Protein AF-A0A0M3DM71-F1 (afdb_monomer)

Solvent-accessible surface area (backbone atoms only — not comparable to full-atom values): 11564 Å² total; per-residue (Å²): 120,66,68,64,53,50,53,50,52,54,50,42,52,51,50,53,52,51,48,51,52,49,57,52,48,56,53,47,58,53,48,57,56,74,69,44,91,49,68,64,61,60,52,63,69,65,43,98,61,66,74,61,55,60,54,52,52,52,50,52,52,51,50,53,52,49,52,47,54,53,52,51,51,56,52,50,54,54,50,54,52,52,53,50,41,66,75,66,71,61,64,71,74,66,51,60,58,47,54,54,47,55,60,68,69,52,92,81,76,64,78,63,55,78,47,71,68,54,25,47,50,50,66,50,48,40,50,53,47,51,52,49,47,52,53,34,20,55,51,41,17,64,64,46,50,85,63,8,49,60,52,12,54,46,50,49,51,51,53,51,51,52,53,54,50,52,64,65,47,48,81,80,77,49,100,50,61,70,59,53,53,52,53,52,51,52,51,51,48,53,53,41,52,52,51,43,52,48,43,56,74,73,53,64,68,131

Foldseek 3Di:
DVVLLVVVVVLLVVLVVQLVVLLVVLLVVVVVLVVDPDCVVVVVVPPPDPLVVVVVVSLVVSLCSSVVSVVVSVVVSVVVLVVCCVVVVDDDPVSVVVVVCSQPVCPDDDSAHPDPLCNCLCVNLVSSLLSLLLSLLSLQCVLVPPVSPVVSVVSNVVLVVVVVVLVVVCVPDDVCSSVSSVVSSVVSVVVSVVSVSCSSPPRPDD

Structure (mmCIF, N/CA/C/O backbone):
data_AF-A0A0M3DM71-F1
#
_entry.id   AF-A0A0M3DM71-F1
#
loop_
_atom_site.group_PDB
_atom_site.id
_atom_site.type_symbol
_atom_site.label_atom_id
_atom_site.label_alt_id
_atom_site.label_comp_id
_atom_site.label_asym_id
_atom_site.label_entity_id
_atom_site.label_seq_id
_atom_site.pdbx_PDB_ins_code
_atom_site.Cartn_x
_atom_site.Cartn_y
_atom_site.Cartn_z
_atom_site.occupancy
_atom_site.B_iso_or_equiv
_atom_site.auth_seq_id
_atom_site.auth_comp_id
_atom_site.auth_asym_id
_atom_site.auth_atom_id
_atom_site.pdbx_PDB_model_num
ATOM 1 N N . MET A 1 1 ? 14.967 -9.539 -28.302 1.00 53.66 1 MET A N 1
ATOM 2 C CA . MET A 1 1 ? 13.875 -8.623 -27.900 1.00 53.66 1 MET A CA 1
ATOM 3 C C . MET A 1 1 ? 12.719 -9.341 -27.186 1.00 53.66 1 MET A C 1
ATOM 5 O O . MET A 1 1 ? 12.271 -8.823 -26.176 1.00 53.66 1 MET A O 1
ATOM 9 N N . ASN A 1 2 ? 12.279 -10.539 -27.613 1.00 62.59 2 ASN A N 1
ATOM 10 C CA . ASN A 1 2 ? 11.169 -11.261 -26.949 1.00 62.59 2 ASN A CA 1
ATOM 11 C C . ASN A 1 2 ? 11.514 -11.891 -25.583 1.00 62.59 2 ASN A C 1
ATOM 13 O O . ASN A 1 2 ? 10.701 -11.812 -24.672 1.00 62.59 2 ASN A O 1
ATOM 17 N N . LEU A 1 3 ? 12.712 -12.466 -25.406 1.00 66.19 3 LEU A N 1
ATOM 18 C CA . LEU A 1 3 ? 13.095 -13.141 -24.150 1.00 66.19 3 LEU A CA 1
ATOM 19 C C . LEU A 1 3 ? 13.085 -12.188 -22.939 1.00 66.19 3 LEU A C 1
ATOM 21 O O . LEU A 1 3 ? 12.551 -12.497 -21.885 1.00 66.19 3 LEU A O 1
ATOM 25 N N . GLN A 1 4 ? 13.633 -10.992 -23.131 1.00 65.31 4 GLN A N 1
ATOM 26 C CA . GLN A 1 4 ? 13.726 -9.947 -22.116 1.00 65.31 4 GLN A CA 1
ATOM 27 C C . GLN A 1 4 ? 12.356 -9.437 -21.649 1.00 65.31 4 GLN A C 1
ATOM 29 O O . GLN A 1 4 ? 12.124 -9.301 -20.452 1.00 65.31 4 GLN A O 1
ATOM 34 N N . LYS A 1 5 ? 11.420 -9.233 -22.586 1.00 68.94 5 LYS A N 1
ATOM 35 C CA . LYS A 1 5 ? 10.036 -8.869 -22.255 1.00 68.94 5 LYS A CA 1
ATOM 36 C C . LYS A 1 5 ? 9.338 -9.965 -21.451 1.00 68.94 5 LYS A C 1
ATOM 38 O O . LYS A 1 5 ? 8.651 -9.656 -20.486 1.00 68.94 5 LYS A O 1
ATOM 43 N N . MET A 1 6 ? 9.542 -11.232 -21.819 1.00 71.31 6 MET A N 1
ATOM 44 C CA . MET A 1 6 ? 8.958 -12.364 -21.093 1.00 71.31 6 MET A CA 1
ATOM 45 C C . MET A 1 6 ? 9.460 -12.426 -19.646 1.00 71.31 6 MET A C 1
ATOM 47 O O . MET A 1 6 ? 8.649 -12.555 -18.737 1.00 71.31 6 MET A O 1
ATOM 51 N N . ILE A 1 7 ? 10.767 -12.260 -19.417 1.00 74.38 7 ILE A N 1
ATOM 52 C CA . ILE A 1 7 ? 11.355 -12.254 -18.064 1.00 74.38 7 ILE A CA 1
ATOM 53 C C . ILE A 1 7 ? 10.742 -11.146 -17.199 1.00 74.38 7 ILE A C 1
ATOM 55 O O . ILE A 1 7 ? 10.362 -11.396 -16.056 1.00 74.38 7 ILE A O 1
ATOM 59 N N . TYR A 1 8 ? 10.578 -9.941 -17.750 1.00 74.31 8 TYR A N 1
ATOM 60 C CA . TYR A 1 8 ? 9.950 -8.847 -17.014 1.00 74.31 8 TYR A CA 1
ATOM 61 C C . TYR A 1 8 ? 8.476 -9.127 -16.691 1.00 74.31 8 TYR A C 1
ATOM 63 O O . TYR A 1 8 ? 8.065 -8.919 -15.554 1.00 74.31 8 TYR A O 1
ATOM 71 N N . ILE A 1 9 ? 7.695 -9.640 -17.650 1.00 75.12 9 ILE A N 1
ATOM 72 C CA . ILE A 1 9 ? 6.271 -9.962 -17.444 1.00 75.12 9 ILE A CA 1
ATOM 73 C C . ILE A 1 9 ? 6.100 -11.034 -16.360 1.00 75.12 9 ILE A C 1
ATOM 75 O O . ILE A 1 9 ? 5.288 -10.872 -15.452 1.00 75.12 9 ILE A O 1
ATOM 79 N N . TYR A 1 10 ? 6.877 -12.118 -16.411 1.00 80.00 10 TYR A N 1
ATOM 80 C CA . TYR A 1 10 ? 6.801 -13.154 -15.378 1.00 80.00 10 TYR A CA 1
ATOM 81 C C . TYR A 1 10 ? 7.279 -12.638 -14.015 1.00 80.00 10 TYR A C 1
ATOM 83 O O . TYR A 1 10 ? 6.679 -12.971 -12.993 1.00 80.00 10 TYR A O 1
ATOM 91 N N . GLY A 1 11 ? 8.305 -11.782 -13.992 1.00 78.88 11 GLY A N 1
ATOM 92 C CA . GLY A 1 11 ? 8.778 -11.135 -12.769 1.00 78.88 11 GLY A CA 1
ATOM 93 C C . GLY A 1 11 ? 7.747 -10.188 -12.147 1.00 78.88 11 GLY A C 1
ATOM 94 O O . GLY A 1 11 ? 7.529 -10.230 -10.938 1.00 78.88 11 GLY A O 1
ATOM 95 N N . SER A 1 12 ? 7.061 -9.372 -12.953 1.00 77.12 12 SER A N 1
ATOM 96 C CA . SER A 1 12 ? 6.025 -8.457 -12.459 1.00 77.12 12 SER A CA 1
ATOM 97 C C . SER A 1 12 ? 4.788 -9.210 -11.956 1.00 77.12 12 SER A C 1
ATOM 99 O O . SER A 1 12 ? 4.244 -8.857 -10.908 1.00 77.12 12 SER A O 1
ATOM 101 N N . MET A 1 13 ? 4.394 -10.302 -12.621 1.00 81.44 13 MET A N 1
ATOM 102 C CA . MET A 1 13 ? 3.340 -11.200 -12.130 1.00 81.44 13 MET A CA 1
ATOM 103 C C . MET A 1 13 ? 3.718 -11.858 -10.797 1.00 81.44 13 MET A C 1
ATOM 105 O O . MET A 1 13 ? 2.904 -11.876 -9.872 1.00 81.4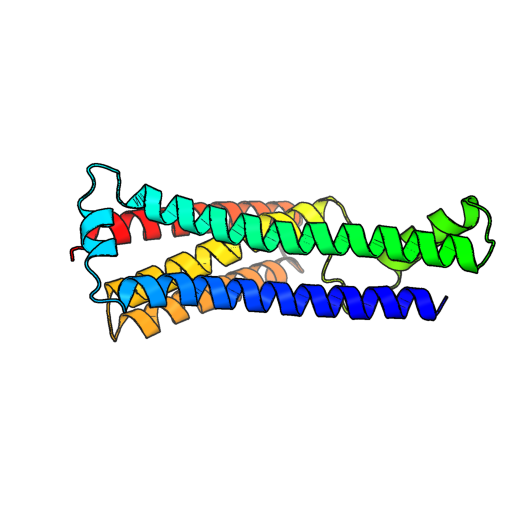4 13 MET A O 1
ATOM 109 N N . ALA A 1 14 ? 4.950 -12.361 -10.673 1.00 83.56 14 ALA A N 1
ATOM 110 C CA . ALA A 1 14 ? 5.440 -12.961 -9.433 1.00 83.56 14 ALA A CA 1
ATOM 111 C C . ALA A 1 14 ? 5.438 -11.953 -8.272 1.00 83.56 14 ALA A C 1
ATOM 113 O O . ALA A 1 14 ? 4.988 -12.290 -7.175 1.00 83.56 14 ALA A O 1
ATOM 114 N N . LEU A 1 15 ? 5.853 -10.705 -8.524 1.00 83.12 15 LEU A N 1
ATOM 115 C CA . LEU A 1 15 ? 5.788 -9.627 -7.536 1.00 83.12 15 LEU A CA 1
ATOM 116 C C . LEU A 1 15 ? 4.342 -9.350 -7.111 1.00 83.12 15 LEU A C 1
ATOM 118 O O . LEU A 1 15 ? 4.067 -9.307 -5.913 1.00 83.12 15 LEU A O 1
ATOM 122 N N . GLY A 1 16 ? 3.409 -9.220 -8.059 1.00 82.00 16 GLY A N 1
ATOM 123 C CA . GLY A 1 16 ? 1.996 -8.980 -7.748 1.00 82.00 16 GLY A CA 1
ATOM 124 C C . GLY A 1 16 ? 1.396 -10.070 -6.853 1.00 82.00 16 GLY A C 1
ATOM 125 O O . GLY A 1 16 ? 0.745 -9.774 -5.849 1.00 82.00 16 GLY A O 1
ATOM 126 N N . VAL A 1 17 ? 1.685 -11.338 -7.159 1.00 84.06 17 VAL A N 1
ATOM 127 C CA . VAL A 1 17 ? 1.257 -12.483 -6.342 1.00 84.06 17 VAL A CA 1
ATOM 128 C C . VAL A 1 17 ? 1.905 -12.449 -4.954 1.00 84.06 17 VAL A C 1
ATOM 130 O O . VAL A 1 17 ? 1.216 -12.642 -3.951 1.00 84.06 17 VAL A O 1
ATOM 133 N N . ALA A 1 18 ? 3.203 -12.160 -4.863 1.00 85.00 18 ALA A N 1
ATOM 134 C CA . ALA A 1 18 ? 3.907 -12.085 -3.585 1.00 85.00 18 ALA A CA 1
ATOM 135 C C . ALA A 1 18 ? 3.365 -10.960 -2.685 1.00 85.00 18 ALA A C 1
ATOM 137 O O . ALA A 1 18 ? 3.158 -11.178 -1.488 1.00 85.00 18 ALA A O 1
ATOM 138 N N . VAL A 1 19 ? 3.062 -9.787 -3.249 1.00 83.44 19 VAL A N 1
ATOM 139 C CA . VAL A 1 19 ? 2.434 -8.674 -2.518 1.00 83.44 19 VAL A CA 1
ATOM 140 C C . VAL A 1 19 ? 1.038 -9.067 -2.026 1.00 83.44 19 VAL A C 1
ATOM 142 O O . VAL A 1 19 ? 0.720 -8.829 -0.860 1.00 83.44 19 VAL A O 1
ATOM 145 N N . LEU A 1 20 ? 0.229 -9.745 -2.848 1.00 83.06 20 LEU A N 1
ATOM 146 C CA . LEU A 1 20 ? -1.076 -10.268 -2.420 1.00 83.06 20 LEU A CA 1
ATOM 147 C C . LEU A 1 20 ? -0.949 -11.253 -1.248 1.00 83.06 20 LEU A C 1
ATOM 149 O O . LEU A 1 20 ? -1.685 -11.136 -0.266 1.00 83.06 20 LEU A O 1
ATOM 153 N N . PHE A 1 21 ? 0.015 -12.177 -1.294 1.00 84.44 21 PHE A N 1
ATOM 154 C CA . PHE A 1 21 ? 0.292 -13.073 -0.168 1.00 84.44 21 PHE A CA 1
ATOM 155 C C . PHE A 1 21 ? 0.731 -12.313 1.088 1.00 84.44 21 PHE A C 1
ATOM 157 O O . PHE A 1 21 ? 0.302 -12.666 2.188 1.00 84.44 21 PHE A O 1
ATOM 164 N N . CYS A 1 22 ? 1.521 -11.245 0.948 1.00 83.69 22 CYS A N 1
ATOM 165 C CA . CYS A 1 22 ? 1.901 -10.391 2.074 1.00 83.69 22 CYS A CA 1
ATOM 166 C C . CYS A 1 22 ? 0.684 -9.703 2.713 1.00 83.69 22 CYS A C 1
ATOM 168 O O . CYS A 1 22 ? 0.578 -9.655 3.941 1.00 83.69 22 CYS A O 1
ATOM 170 N N . LEU A 1 23 ? -0.258 -9.218 1.899 1.00 79.81 23 LEU A N 1
ATOM 171 C CA . LEU A 1 23 ? -1.506 -8.615 2.377 1.00 79.81 23 LEU A CA 1
ATOM 172 C C . LEU A 1 23 ? -2.413 -9.638 3.073 1.00 79.81 23 LEU A C 1
ATOM 174 O O . LEU A 1 23 ? -2.997 -9.341 4.116 1.00 79.81 23 LEU A O 1
ATOM 178 N N . LEU A 1 24 ? -2.495 -10.869 2.562 1.00 82.94 24 LEU A N 1
ATOM 179 C CA . LEU A 1 24 ? -3.212 -11.946 3.249 1.00 82.94 24 LEU A CA 1
ATOM 180 C C . LEU A 1 24 ? -2.541 -12.294 4.582 1.00 82.94 24 LEU A C 1
ATOM 182 O O . LEU A 1 24 ? -3.218 -12.394 5.608 1.00 82.94 24 LEU A O 1
ATOM 186 N N . TYR A 1 25 ? -1.210 -12.393 4.604 1.00 83.56 25 TYR A N 1
ATOM 187 C CA . TYR A 1 25 ? -0.446 -12.652 5.823 1.00 83.56 25 TYR A CA 1
ATOM 188 C C . TYR A 1 25 ? -0.660 -11.566 6.885 1.00 83.56 25 TYR A C 1
ATOM 190 O O . TYR A 1 25 ? -0.792 -11.882 8.071 1.00 83.56 25 TYR A O 1
ATOM 198 N N . ALA A 1 26 ? -0.787 -10.303 6.469 1.00 80.88 26 ALA A N 1
ATOM 199 C CA . ALA A 1 26 ? -1.111 -9.197 7.362 1.00 80.88 26 ALA A CA 1
ATOM 200 C C . ALA A 1 26 ? -2.405 -9.443 8.151 1.00 80.88 26 ALA A C 1
ATOM 202 O O . ALA A 1 26 ? -2.435 -9.221 9.363 1.00 80.88 26 ALA A O 1
ATOM 203 N N . THR A 1 27 ? -3.454 -9.962 7.505 1.00 77.94 27 THR A N 1
ATOM 204 C CA . THR A 1 27 ? -4.698 -10.314 8.206 1.00 77.94 27 THR A CA 1
ATOM 205 C C . THR A 1 27 ? -4.485 -11.509 9.141 1.00 77.94 27 THR A C 1
ATOM 207 O O . THR A 1 27 ? -4.862 -11.448 10.312 1.00 77.94 27 THR A O 1
ATOM 210 N N . ILE A 1 28 ? -3.780 -12.554 8.694 1.00 80.62 28 ILE A N 1
ATOM 211 C CA . ILE A 1 28 ? -3.500 -13.761 9.490 1.00 80.62 28 ILE A CA 1
ATOM 212 C C . ILE A 1 28 ? -2.731 -13.440 10.780 1.00 80.62 28 ILE A C 1
ATOM 214 O O . ILE A 1 28 ? -3.054 -14.015 11.819 1.00 80.62 28 ILE A O 1
ATOM 218 N N . ILE A 1 29 ? -1.768 -12.508 10.765 1.00 81.94 29 ILE A N 1
ATOM 219 C CA . ILE A 1 29 ? -1.041 -12.082 11.979 1.00 81.94 29 ILE A CA 1
ATOM 220 C C . ILE A 1 29 ? -2.015 -11.583 13.053 1.00 81.94 29 ILE A C 1
ATOM 222 O O . ILE A 1 29 ? -1.883 -11.922 14.232 1.00 81.94 29 ILE A O 1
ATOM 226 N N . TRP A 1 30 ? -3.011 -10.790 12.657 1.00 77.50 30 TRP A N 1
ATOM 227 C CA . TRP A 1 30 ? -4.053 -10.338 13.573 1.00 77.50 30 TRP A CA 1
ATOM 228 C C . TRP A 1 30 ? -4.932 -11.504 14.029 1.00 77.50 30 TRP A C 1
ATOM 230 O O . TRP A 1 30 ? -5.193 -11.640 15.220 1.00 77.50 30 TRP A O 1
ATOM 240 N N . TYR A 1 31 ? -5.342 -12.402 13.137 1.00 72.75 31 TYR A N 1
ATOM 241 C CA . TYR A 1 31 ? -6.161 -13.553 13.529 1.00 72.75 31 TYR A CA 1
ATOM 242 C C . TYR A 1 31 ? -5.448 -14.507 14.493 1.00 72.75 31 TYR A C 1
ATOM 244 O O . TYR A 1 31 ? -6.046 -14.900 15.494 1.00 72.75 31 TYR A O 1
ATOM 252 N N . ARG A 1 32 ? -4.185 -14.855 14.228 1.00 71.69 32 ARG A N 1
ATOM 253 C CA . ARG A 1 32 ? -3.379 -15.761 15.061 1.00 71.69 32 ARG A CA 1
ATOM 254 C C . ARG A 1 32 ? -3.265 -15.243 16.482 1.00 71.69 32 ARG A C 1
ATOM 256 O O . ARG A 1 32 ? -3.437 -16.001 17.434 1.00 71.69 32 ARG A O 1
ATOM 263 N N . ASP A 1 33 ? -2.990 -13.953 16.599 1.00 67.31 33 ASP A N 1
ATOM 264 C CA . ASP A 1 33 ? -2.820 -13.331 17.890 1.00 67.31 33 ASP A CA 1
ATOM 265 C C . ASP A 1 33 ? -4.161 -13.369 18.650 1.00 67.31 33 ASP A C 1
ATOM 267 O O . ASP A 1 33 ? -4.260 -13.992 19.701 1.00 67.31 33 ASP A O 1
ATOM 271 N N . TYR A 1 34 ? -5.257 -12.858 18.092 1.00 62.91 34 TYR A N 1
ATOM 272 C CA . TYR A 1 34 ? -6.525 -12.799 18.838 1.00 62.91 34 TYR A CA 1
ATOM 273 C C . TYR A 1 34 ? -7.237 -14.152 19.032 1.00 62.91 34 TYR A C 1
ATOM 275 O O . TYR A 1 34 ? -8.045 -14.283 19.951 1.00 62.91 34 TYR A O 1
ATOM 283 N N . TYR A 1 35 ? -6.985 -15.154 18.183 1.00 52.03 35 TYR A N 1
ATOM 284 C CA . TYR A 1 35 ? -7.584 -16.491 18.317 1.00 52.03 35 TYR A CA 1
ATOM 285 C C . TYR A 1 35 ? -6.905 -17.324 19.407 1.00 52.03 35 TYR A C 1
ATOM 287 O O . TYR A 1 35 ? -7.516 -18.211 20.009 1.00 52.03 35 TYR A O 1
ATOM 295 N N . SER A 1 36 ? -5.642 -17.027 19.704 1.00 45.31 36 SER A N 1
ATOM 296 C CA . SER A 1 36 ? -4.941 -17.718 20.764 1.00 45.31 36 SER A CA 1
ATOM 297 C C . SER A 1 36 ? -5.407 -17.165 22.113 1.00 45.31 36 SER A C 1
ATOM 299 O O . SER A 1 36 ? -4.947 -16.120 22.560 1.00 45.31 36 SER A O 1
ATOM 301 N N . LYS A 1 37 ? -6.248 -17.917 22.838 1.00 50.09 37 LYS A N 1
ATOM 302 C CA . LYS A 1 37 ? -6.414 -17.803 24.308 1.00 50.09 37 LYS A CA 1
ATOM 303 C C . LYS A 1 37 ? -5.091 -18.058 25.072 1.00 50.09 37 LYS A C 1
ATOM 305 O O . LYS A 1 37 ? -5.105 -18.482 26.226 1.00 50.09 37 LYS A O 1
ATOM 310 N N . SER A 1 38 ? -3.935 -17.897 24.433 1.00 49.91 38 SER A N 1
ATOM 311 C CA . SER A 1 38 ? -2.638 -18.062 25.062 1.00 49.91 38 SER A CA 1
ATOM 312 C C . SER A 1 38 ? -2.314 -16.815 25.876 1.00 49.91 38 SER A C 1
ATOM 314 O O . SER A 1 38 ? -2.585 -15.680 25.480 1.00 49.91 38 SER A O 1
ATOM 316 N N . LYS A 1 39 ? -1.709 -17.041 27.044 1.00 54.12 39 LYS A N 1
ATOM 317 C CA . LYS A 1 39 ? -1.281 -16.017 28.009 1.00 54.12 39 LYS A CA 1
ATOM 318 C C . LYS A 1 39 ? -0.446 -14.882 27.388 1.00 54.12 39 LYS A C 1
ATOM 320 O O . LYS A 1 39 ? -0.334 -13.826 27.995 1.00 54.12 39 LYS A O 1
ATOM 325 N N . THR A 1 40 ? 0.113 -15.064 26.193 1.00 57.50 40 THR A N 1
ATOM 326 C CA . THR A 1 40 ? 1.080 -14.169 25.547 1.00 57.50 40 THR A CA 1
ATOM 327 C C . THR A 1 40 ? 0.528 -12.776 25.249 1.00 57.50 40 THR A C 1
ATOM 329 O O . THR A 1 40 ? 1.193 -11.792 25.548 1.00 57.50 40 THR A O 1
ATOM 332 N N . ILE A 1 41 ? -0.694 -12.655 24.720 1.00 54.53 41 ILE A N 1
ATOM 333 C CA . ILE A 1 41 ? -1.296 -11.341 24.408 1.00 54.53 41 ILE A CA 1
ATOM 334 C C . ILE A 1 41 ? -1.811 -10.641 25.644 1.00 54.53 41 ILE A C 1
ATOM 336 O O . ILE A 1 41 ? -1.712 -9.423 25.735 1.00 54.53 41 ILE A O 1
ATOM 340 N N . TYR A 1 42 ? -2.296 -11.413 26.613 1.00 54.66 42 TYR A N 1
ATOM 341 C CA . TYR A 1 42 ? -2.672 -10.873 27.909 1.00 54.66 42 TYR A CA 1
ATOM 342 C C . TYR A 1 42 ? -1.448 -10.264 28.605 1.00 54.66 42 TYR A C 1
ATOM 344 O O . TYR A 1 42 ? -1.525 -9.143 29.092 1.00 54.66 42 TYR A O 1
ATOM 352 N N . ILE A 1 43 ? -0.294 -10.942 28.541 1.00 57.81 43 ILE A N 1
ATOM 353 C CA . ILE A 1 43 ? 0.989 -10.431 29.041 1.00 57.81 43 ILE A CA 1
ATOM 354 C C . ILE A 1 43 ? 1.428 -9.187 28.248 1.00 57.81 43 ILE A C 1
ATOM 356 O O . ILE A 1 43 ? 1.733 -8.163 28.858 1.00 57.81 43 ILE A O 1
ATOM 360 N N . LEU A 1 44 ? 1.377 -9.223 26.909 1.00 57.91 44 LEU A N 1
ATOM 361 C CA . LEU A 1 44 ? 1.763 -8.095 26.044 1.00 57.91 44 LEU A CA 1
ATOM 362 C C . LEU A 1 44 ? 0.888 -6.845 26.224 1.00 57.91 44 LEU A C 1
ATOM 364 O O . LEU A 1 44 ? 1.400 -5.733 26.172 1.00 57.91 44 LEU A O 1
ATOM 368 N N . LEU A 1 45 ? -0.415 -7.017 26.456 1.00 54.16 45 LEU A N 1
ATOM 369 C CA . LEU A 1 45 ? -1.360 -5.927 26.732 1.00 54.16 45 LEU A CA 1
ATOM 370 C C . LEU A 1 45 ? -1.335 -5.458 28.195 1.00 54.16 45 LEU A C 1
ATOM 372 O O . LEU A 1 45 ? -1.853 -4.378 28.479 1.00 54.16 45 LEU A O 1
ATOM 376 N N . SER A 1 46 ? -0.765 -6.258 29.105 1.00 55.44 46 SER A N 1
ATOM 377 C CA . SER A 1 46 ? -0.552 -5.905 30.517 1.00 55.44 46 SER A CA 1
ATOM 378 C C . SER A 1 46 ? 0.793 -5.221 30.786 1.00 55.44 46 SER A C 1
ATOM 380 O O . SER A 1 46 ? 0.997 -4.684 31.873 1.00 55.44 46 SER A O 1
ATOM 382 N N . LEU A 1 47 ? 1.703 -5.205 29.804 1.00 57.34 47 LEU A N 1
ATOM 383 C CA . LEU A 1 47 ? 2.917 -4.394 29.863 1.00 57.34 47 LEU A CA 1
ATOM 384 C C . LEU A 1 47 ? 2.541 -2.898 29.925 1.00 57.34 47 LEU A C 1
ATOM 386 O O . LEU A 1 47 ? 1.630 -2.473 29.213 1.00 57.34 47 LEU A O 1
ATOM 390 N N . PRO A 1 48 ? 3.266 -2.069 30.702 1.00 55.00 48 PRO A N 1
ATOM 391 C CA . PRO A 1 48 ? 3.019 -0.628 30.868 1.00 55.00 48 PRO A CA 1
ATOM 392 C C . PRO A 1 48 ? 3.382 0.200 29.617 1.00 55.00 48 PRO A C 1
ATOM 394 O O . PRO A 1 48 ? 3.723 1.376 29.702 1.00 55.00 48 PRO A O 1
ATOM 397 N N . GLN A 1 49 ? 3.363 -0.426 28.442 1.00 60.97 49 GLN A N 1
ATOM 398 C CA . GLN A 1 49 ? 3.613 0.186 27.147 1.00 60.97 49 GLN A CA 1
ATOM 399 C C . GLN A 1 49 ? 2.274 0.602 26.520 1.00 60.97 49 GLN A C 1
ATOM 401 O O . GLN A 1 49 ? 1.268 -0.096 26.681 1.00 60.97 49 GLN A O 1
ATOM 406 N N . PRO A 1 50 ? 2.224 1.715 25.768 1.00 65.44 50 PRO A N 1
ATOM 407 C CA . PRO A 1 50 ? 1.004 2.111 25.081 1.00 65.44 50 PRO A CA 1
ATOM 408 C C . PRO A 1 50 ? 0.593 1.012 24.093 1.00 65.44 50 PRO A C 1
ATOM 410 O O . PRO A 1 50 ? 1.377 0.608 23.237 1.00 65.44 50 PRO A O 1
ATOM 413 N N . ARG A 1 51 ? -0.664 0.555 24.165 1.00 68.94 51 ARG A N 1
ATOM 414 C CA . ARG A 1 51 ? -1.219 -0.516 23.303 1.00 68.94 51 ARG A CA 1
ATOM 415 C C . ARG A 1 51 ? -1.058 -0.231 21.802 1.00 68.94 51 ARG A C 1
ATOM 417 O O . ARG A 1 51 ? -1.026 -1.148 20.986 1.00 68.94 51 ARG A O 1
ATOM 424 N N . PHE A 1 52 ? -0.910 1.043 21.443 1.00 73.75 52 PHE A N 1
ATOM 425 C CA . PHE A 1 52 ? -0.640 1.505 20.085 1.00 73.75 52 PHE A CA 1
ATOM 426 C C . PHE A 1 52 ? 0.755 1.110 19.557 1.00 73.75 52 PHE A C 1
ATOM 428 O O . PHE A 1 52 ? 0.905 0.910 18.354 1.00 73.75 52 PHE A O 1
ATOM 435 N N . ASN A 1 53 ? 1.757 0.888 20.418 1.00 77.00 53 ASN A N 1
ATOM 436 C CA . ASN A 1 53 ? 3.076 0.406 19.979 1.00 77.00 53 ASN A CA 1
ATOM 437 C C . ASN A 1 53 ? 3.007 -0.996 19.362 1.00 77.00 53 ASN A C 1
ATOM 439 O O . ASN A 1 53 ? 3.738 -1.286 18.419 1.00 77.00 53 ASN A O 1
ATOM 443 N N . ILE A 1 54 ? 2.094 -1.853 19.836 1.00 77.50 54 ILE A N 1
ATOM 444 C CA . ILE A 1 54 ? 1.873 -3.186 19.252 1.00 77.50 54 ILE A CA 1
ATOM 445 C C . ILE A 1 54 ? 1.352 -3.048 17.817 1.00 77.50 54 ILE A C 1
ATOM 447 O O . ILE A 1 54 ? 1.787 -3.770 16.921 1.00 77.50 54 ILE A O 1
ATOM 451 N N . TYR A 1 55 ? 0.449 -2.090 17.587 1.00 81.56 55 TYR A N 1
ATOM 452 C CA . TYR A 1 55 ? -0.060 -1.781 16.254 1.00 81.56 55 TYR A CA 1
ATOM 453 C C . TYR A 1 55 ? 1.054 -1.285 15.326 1.00 81.56 55 TYR A C 1
ATOM 455 O O . TYR A 1 55 ? 1.233 -1.848 14.247 1.00 81.56 55 TYR A O 1
ATOM 463 N N . ILE A 1 56 ? 1.839 -0.292 15.766 1.00 80.75 56 ILE A N 1
ATOM 464 C CA . ILE A 1 56 ? 2.958 0.255 14.982 1.00 80.75 56 ILE A CA 1
ATOM 465 C C . ILE A 1 56 ? 3.981 -0.838 14.657 1.00 80.75 56 ILE A C 1
ATOM 467 O O . ILE A 1 56 ? 4.409 -0.952 13.512 1.00 80.75 56 ILE A O 1
ATOM 471 N N . SER A 1 57 ? 4.350 -1.672 15.632 1.00 83.50 57 SER A N 1
ATOM 472 C CA . SER A 1 57 ? 5.334 -2.742 15.431 1.00 83.50 57 SER A CA 1
ATOM 473 C C . SER A 1 57 ? 4.888 -3.740 14.356 1.00 83.50 57 SER A C 1
ATOM 475 O O . SER A 1 57 ? 5.673 -4.086 13.473 1.00 83.50 57 SER A O 1
ATOM 477 N N . LYS A 1 58 ? 3.612 -4.148 14.366 1.00 85.62 58 LYS A N 1
ATOM 478 C CA . LYS A 1 58 ? 3.052 -5.037 13.335 1.00 85.62 58 LYS A CA 1
ATOM 479 C C . LYS A 1 58 ? 2.975 -4.374 11.966 1.00 85.62 58 LYS A C 1
ATOM 481 O O . LYS A 1 58 ? 3.253 -5.025 10.964 1.00 85.62 58 LYS A O 1
ATOM 486 N N . LEU A 1 59 ? 2.603 -3.097 11.928 1.00 84.50 59 LEU A N 1
ATOM 487 C CA . LEU A 1 59 ? 2.561 -2.323 10.692 1.00 84.50 59 LEU A CA 1
ATOM 488 C C . LEU A 1 59 ? 3.961 -2.261 10.068 1.00 84.50 59 LEU A C 1
ATOM 490 O O . LEU A 1 59 ? 4.120 -2.623 8.906 1.00 84.50 59 LEU A O 1
ATOM 494 N N . ILE A 1 60 ? 4.982 -1.893 10.849 1.00 87.12 60 ILE A N 1
ATOM 495 C CA . ILE A 1 60 ? 6.374 -1.841 10.382 1.00 87.12 60 ILE A CA 1
ATOM 496 C C . ILE A 1 60 ? 6.840 -3.224 9.915 1.00 87.12 60 ILE A C 1
ATOM 498 O O . ILE A 1 60 ? 7.440 -3.318 8.850 1.00 87.12 60 ILE A O 1
ATOM 502 N N . MET A 1 61 ? 6.527 -4.298 10.650 1.00 89.25 61 MET A N 1
ATOM 503 C CA . MET A 1 61 ? 6.873 -5.667 10.243 1.00 89.25 61 MET A CA 1
ATOM 504 C C . MET A 1 61 ? 6.327 -6.002 8.846 1.00 89.25 61 MET A C 1
ATOM 506 O O . MET A 1 61 ? 7.075 -6.482 7.996 1.00 89.25 61 MET A O 1
ATOM 510 N N . VAL A 1 62 ? 5.040 -5.739 8.596 1.00 88.50 62 VAL A N 1
ATOM 511 C CA . VAL A 1 62 ? 4.409 -6.030 7.299 1.00 88.50 62 VAL A CA 1
ATOM 512 C C . VAL A 1 62 ? 4.984 -5.145 6.193 1.00 88.50 62 VAL A C 1
ATOM 514 O O . VAL A 1 62 ? 5.260 -5.649 5.106 1.00 88.50 62 VAL A O 1
ATOM 517 N N . LEU A 1 63 ? 5.226 -3.858 6.461 1.00 88.19 63 LEU A N 1
ATOM 518 C CA . LEU A 1 63 ? 5.849 -2.966 5.479 1.00 88.19 63 LEU A CA 1
ATOM 519 C C . LEU A 1 63 ? 7.265 -3.414 5.112 1.00 88.19 63 LEU A C 1
ATOM 521 O O . LEU A 1 63 ? 7.585 -3.493 3.930 1.00 88.19 63 LEU A O 1
ATOM 525 N N . VAL A 1 64 ? 8.098 -3.757 6.099 1.00 90.62 64 VAL A N 1
ATOM 526 C CA . VAL A 1 64 ? 9.459 -4.265 5.858 1.00 90.62 64 VAL A CA 1
ATOM 527 C C . VAL A 1 64 ? 9.417 -5.547 5.030 1.00 90.62 64 VAL A C 1
ATOM 529 O O . VAL A 1 64 ? 10.230 -5.713 4.126 1.00 90.62 64 VAL A O 1
ATOM 532 N N . MET A 1 65 ? 8.449 -6.429 5.286 1.00 88.25 65 MET A N 1
ATOM 533 C CA . MET A 1 65 ? 8.266 -7.651 4.504 1.00 88.25 65 MET A CA 1
ATOM 534 C C . MET A 1 65 ? 7.916 -7.347 3.039 1.00 88.25 65 MET A C 1
ATOM 536 O O . MET A 1 65 ? 8.555 -7.893 2.142 1.00 88.25 65 MET A O 1
ATOM 540 N N . ILE A 1 66 ? 6.962 -6.444 2.783 1.00 88.81 66 ILE A N 1
ATOM 541 C CA . ILE A 1 66 ? 6.556 -6.069 1.417 1.00 88.81 66 ILE A CA 1
ATOM 542 C C . ILE A 1 66 ? 7.705 -5.378 0.673 1.00 88.81 66 ILE A C 1
ATOM 544 O O . ILE A 1 66 ? 8.048 -5.780 -0.439 1.00 88.81 66 ILE A O 1
ATOM 548 N N . TYR A 1 67 ? 8.346 -4.382 1.289 1.00 88.88 67 TYR A N 1
ATOM 549 C CA . TYR A 1 67 ? 9.480 -3.695 0.669 1.00 88.88 67 TYR A CA 1
ATOM 550 C C . TYR A 1 67 ? 10.691 -4.608 0.482 1.00 88.88 67 TYR A C 1
ATOM 552 O O . TYR A 1 67 ? 11.406 -4.461 -0.505 1.00 88.88 67 TYR A O 1
ATOM 560 N N . GLY A 1 68 ? 10.896 -5.583 1.371 1.00 88.44 68 GLY A N 1
ATOM 561 C CA . GLY A 1 68 ? 11.916 -6.615 1.206 1.00 88.44 68 GLY A CA 1
ATOM 562 C C . GLY A 1 68 ? 11.691 -7.447 -0.056 1.00 88.44 68 GLY A C 1
ATOM 563 O O . GLY A 1 68 ? 12.623 -7.632 -0.835 1.00 88.44 68 GLY A O 1
ATOM 564 N N . VAL A 1 69 ? 10.451 -7.876 -0.314 1.00 87.56 69 VAL A N 1
ATOM 565 C CA . VAL A 1 69 ? 10.090 -8.606 -1.543 1.00 87.56 69 VAL A CA 1
ATOM 566 C C . VAL A 1 69 ? 10.325 -7.748 -2.788 1.00 87.56 69 VAL A C 1
ATOM 568 O O . VAL A 1 69 ? 10.940 -8.219 -3.744 1.00 87.56 69 VAL A O 1
ATOM 571 N N . ILE A 1 70 ? 9.893 -6.484 -2.766 1.00 85.94 70 ILE A N 1
ATOM 572 C CA . ILE A 1 70 ? 10.103 -5.547 -3.880 1.00 85.94 70 ILE A CA 1
ATOM 573 C C . ILE A 1 70 ? 11.606 -5.355 -4.144 1.00 85.94 70 ILE A C 1
ATOM 575 O O . ILE A 1 70 ? 12.054 -5.466 -5.284 1.00 85.94 70 ILE A O 1
ATOM 579 N N . ALA A 1 71 ? 12.406 -5.135 -3.098 1.00 87.12 71 ALA A N 1
ATOM 580 C CA . ALA A 1 71 ? 13.853 -4.970 -3.214 1.00 87.12 71 ALA A CA 1
ATOM 581 C C . ALA A 1 71 ? 14.541 -6.228 -3.770 1.00 87.12 71 ALA A C 1
ATOM 583 O O . ALA A 1 71 ? 15.386 -6.123 -4.662 1.00 87.12 71 ALA A O 1
ATOM 584 N N . CYS A 1 72 ? 14.154 -7.419 -3.300 1.00 87.25 72 CYS A N 1
ATOM 585 C CA . CYS A 1 72 ? 14.644 -8.683 -3.850 1.00 87.25 72 CYS A CA 1
ATOM 586 C C . CYS A 1 72 ? 14.303 -8.823 -5.340 1.00 87.25 72 CYS A C 1
ATOM 588 O O . CYS A 1 72 ? 15.160 -9.250 -6.111 1.00 87.25 72 CYS A O 1
ATOM 590 N N . GLN A 1 73 ? 13.102 -8.418 -5.765 1.00 84.69 73 GLN A N 1
ATOM 591 C CA . GLN A 1 73 ? 12.708 -8.465 -7.175 1.00 84.69 73 GLN A CA 1
ATOM 592 C C . GLN A 1 73 ? 13.591 -7.567 -8.051 1.00 84.69 73 GLN A C 1
ATOM 594 O O . GLN A 1 73 ? 14.064 -8.010 -9.099 1.00 84.69 73 GLN A O 1
ATOM 599 N N . PHE A 1 74 ? 13.863 -6.332 -7.618 1.00 82.56 74 PHE A N 1
ATOM 600 C CA . PHE A 1 74 ? 14.778 -5.436 -8.334 1.00 82.56 74 PHE A CA 1
ATOM 601 C C . PHE A 1 74 ? 16.196 -6.011 -8.428 1.00 82.56 74 PHE A C 1
ATOM 603 O O . PHE A 1 74 ? 16.846 -5.896 -9.470 1.00 82.56 74 PHE A O 1
ATOM 610 N N . LEU A 1 75 ? 16.666 -6.666 -7.363 1.00 84.75 75 LEU A N 1
ATOM 611 C CA . LEU A 1 75 ? 17.970 -7.324 -7.336 1.00 84.75 75 LEU A CA 1
ATOM 612 C C . LEU A 1 75 ? 18.023 -8.480 -8.351 1.00 84.75 75 LEU A C 1
ATOM 614 O O . LEU A 1 75 ? 18.978 -8.568 -9.125 1.00 84.75 75 LEU A O 1
ATOM 618 N N . PHE A 1 76 ? 16.979 -9.311 -8.421 1.00 84.38 76 PHE A N 1
ATOM 619 C CA . PHE A 1 76 ? 16.892 -10.386 -9.414 1.00 84.38 76 PHE A CA 1
ATOM 620 C C . PHE A 1 76 ? 16.853 -9.865 -10.849 1.00 84.38 76 PHE A C 1
ATOM 622 O O . PHE A 1 76 ? 17.612 -10.358 -11.679 1.00 84.38 76 PHE A O 1
ATOM 629 N N . TRP A 1 77 ? 16.076 -8.816 -11.135 1.00 80.06 77 TRP A N 1
ATOM 630 C CA . TRP A 1 77 ? 16.091 -8.192 -12.462 1.00 80.06 77 TRP A CA 1
ATOM 631 C C . TRP A 1 77 ? 17.483 -7.690 -12.852 1.00 80.06 77 TRP A C 1
ATOM 633 O O . TRP A 1 77 ? 17.909 -7.883 -13.991 1.00 80.06 77 TRP A O 1
ATOM 643 N N . TYR A 1 78 ? 18.226 -7.093 -11.919 1.00 81.50 78 TYR A N 1
ATOM 644 C CA . TYR A 1 78 ? 19.601 -6.671 -12.179 1.00 81.50 78 TYR A CA 1
ATOM 645 C C . TYR A 1 78 ? 20.532 -7.860 -12.480 1.00 81.50 78 TYR A C 1
ATOM 647 O O . TYR A 1 78 ? 21.340 -7.793 -13.410 1.00 81.50 78 TYR A O 1
ATOM 655 N N . ILE A 1 79 ? 20.411 -8.963 -11.735 1.00 84.75 79 ILE A N 1
ATOM 656 C CA . ILE A 1 79 ? 21.183 -10.192 -11.979 1.00 84.75 79 ILE A CA 1
ATOM 657 C C . ILE A 1 79 ? 20.842 -10.792 -13.350 1.00 84.75 79 ILE A C 1
ATOM 659 O O . ILE A 1 79 ? 21.757 -11.050 -14.135 1.00 84.75 79 ILE A O 1
ATOM 663 N N . ASP A 1 80 ? 19.558 -10.957 -13.668 1.00 81.31 80 ASP A N 1
ATOM 664 C CA . ASP A 1 80 ? 19.091 -11.545 -14.931 1.00 81.31 80 ASP A CA 1
ATOM 665 C C . ASP A 1 80 ? 19.612 -10.764 -16.137 1.00 81.31 80 ASP A C 1
ATOM 667 O O . ASP A 1 80 ? 20.113 -11.334 -17.111 1.00 81.31 80 ASP A O 1
ATOM 671 N N . LEU A 1 81 ? 19.562 -9.436 -16.055 1.00 76.19 81 LEU A N 1
ATOM 672 C CA . LEU A 1 81 ? 20.106 -8.557 -17.079 1.00 76.19 81 LEU A CA 1
ATOM 673 C C . LEU A 1 81 ? 21.618 -8.755 -17.257 1.00 76.19 81 LEU A C 1
ATOM 675 O O . LEU A 1 81 ? 22.091 -8.878 -18.388 1.00 76.19 81 LEU A O 1
ATOM 679 N N . ASN A 1 82 ? 22.386 -8.856 -16.172 1.00 79.19 82 ASN A N 1
ATOM 680 C CA . ASN A 1 82 ? 23.827 -9.101 -16.264 1.00 79.19 82 ASN A CA 1
ATOM 681 C C . ASN A 1 82 ? 24.160 -10.475 -16.864 1.00 79.19 82 ASN A C 1
ATOM 683 O O . ASN A 1 82 ? 25.096 -10.578 -17.660 1.00 79.19 82 ASN A O 1
ATOM 687 N N . ILE A 1 83 ? 23.376 -11.508 -16.549 1.00 82.00 83 ILE A N 1
ATOM 688 C CA . ILE A 1 83 ? 23.523 -12.844 -17.142 1.00 82.00 83 ILE A CA 1
ATOM 689 C C . ILE A 1 83 ? 23.258 -12.785 -18.650 1.00 82.00 83 ILE A C 1
ATOM 691 O O . ILE A 1 83 ? 24.066 -13.271 -19.442 1.00 82.00 83 ILE A O 1
ATOM 695 N N . ILE A 1 84 ? 22.174 -12.128 -19.074 1.00 76.62 84 ILE A N 1
ATOM 696 C CA . ILE A 1 84 ? 21.845 -11.971 -20.500 1.00 76.62 84 ILE A CA 1
ATOM 697 C C . ILE A 1 84 ? 22.944 -11.194 -21.230 1.00 76.62 84 ILE A C 1
ATOM 699 O O . ILE A 1 84 ? 23.313 -11.561 -22.346 1.00 76.62 84 ILE A O 1
ATOM 703 N N . LYS A 1 85 ? 23.498 -10.147 -20.605 1.00 74.81 85 LYS A N 1
ATOM 704 C CA . LYS A 1 85 ? 24.632 -9.391 -21.153 1.00 74.81 85 LYS A CA 1
ATOM 705 C C . LYS A 1 85 ? 25.845 -10.288 -21.387 1.00 74.81 85 LYS A C 1
ATOM 707 O O . LYS A 1 85 ? 26.446 -10.218 -22.457 1.00 74.81 85 LYS A O 1
ATOM 712 N N . ALA A 1 86 ? 26.185 -11.118 -20.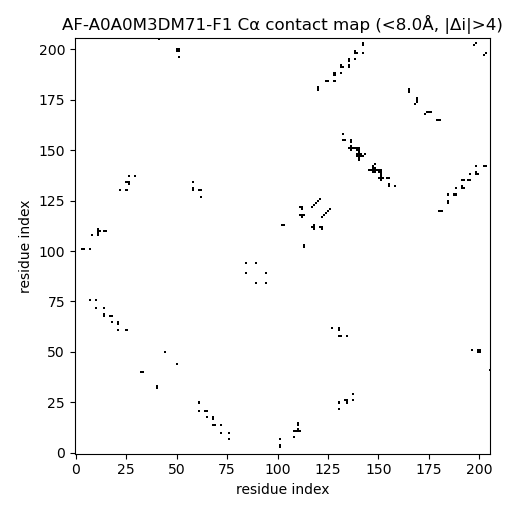401 1.00 78.44 86 ALA A N 1
ATOM 713 C CA . ALA A 1 86 ? 27.324 -12.025 -20.472 1.00 78.44 86 ALA A CA 1
ATOM 714 C C . ALA A 1 86 ? 27.144 -13.093 -21.564 1.00 78.44 86 ALA A C 1
ATOM 716 O O . ALA A 1 86 ? 28.077 -13.354 -22.316 1.00 78.44 86 ALA A O 1
ATOM 717 N N . ILE A 1 87 ? 25.940 -13.660 -21.694 1.00 78.94 87 ILE A N 1
ATOM 718 C CA . ILE A 1 87 ? 25.636 -14.704 -22.687 1.00 78.94 87 ILE A CA 1
ATOM 719 C C . ILE A 1 87 ? 25.581 -14.134 -24.109 1.00 78.94 87 ILE A C 1
ATOM 721 O O . ILE A 1 87 ? 26.057 -14.764 -25.049 1.00 78.94 87 ILE A O 1
ATOM 725 N N . ALA A 1 88 ? 24.989 -12.951 -24.291 1.00 72.44 88 ALA A N 1
ATOM 726 C CA . ALA A 1 88 ? 24.737 -12.398 -25.618 1.00 72.44 88 ALA A CA 1
ATOM 727 C C . ALA A 1 88 ? 25.926 -11.613 -26.211 1.00 72.44 88 ALA A C 1
ATOM 729 O O . ALA A 1 88 ? 25.851 -11.191 -27.364 1.00 72.44 88 ALA A O 1
ATOM 730 N N . GLY A 1 89 ? 27.002 -11.383 -25.446 1.00 68.12 89 GLY A N 1
ATOM 731 C CA . GLY A 1 89 ? 28.221 -10.713 -25.928 1.00 68.12 89 GLY A CA 1
ATOM 732 C C . GLY A 1 89 ? 28.015 -9.267 -26.406 1.00 68.12 89 GLY A C 1
ATOM 733 O O . GLY A 1 89 ? 28.823 -8.744 -27.171 1.00 68.12 89 GLY A O 1
ATOM 734 N N . ILE A 1 90 ? 26.922 -8.614 -25.997 1.00 63.53 90 ILE A N 1
ATOM 735 C CA . ILE A 1 90 ? 26.503 -7.302 -26.510 1.00 63.53 90 ILE A CA 1
ATOM 736 C C . ILE A 1 90 ? 27.232 -6.187 -25.747 1.00 63.53 90 ILE A C 1
ATOM 738 O O . ILE A 1 90 ? 27.211 -6.139 -24.514 1.00 63.53 90 ILE A O 1
ATOM 742 N N . GLY A 1 91 ? 27.835 -5.245 -26.478 1.00 58.81 91 GLY A N 1
ATOM 743 C CA . GLY A 1 91 ? 28.448 -4.046 -25.908 1.00 58.81 91 GLY A CA 1
ATOM 744 C C . GLY A 1 91 ? 27.457 -3.164 -25.130 1.00 58.81 91 GLY A C 1
ATOM 745 O O . GLY A 1 91 ? 26.295 -3.007 -25.505 1.00 58.81 91 GLY A O 1
ATOM 746 N N . SER A 1 92 ? 27.970 -2.535 -24.066 1.00 56.22 92 SER A N 1
ATOM 747 C CA . SER A 1 92 ? 27.288 -1.637 -23.114 1.00 56.22 92 SER A CA 1
ATOM 748 C C . SER A 1 92 ? 26.222 -0.663 -23.678 1.00 56.22 92 SER A C 1
ATOM 750 O O . SER A 1 92 ? 25.142 -0.587 -23.086 1.00 56.22 92 SER A O 1
ATOM 752 N N . PRO A 1 93 ? 26.435 0.068 -24.796 1.00 53.91 93 PRO A N 1
ATOM 753 C CA . PRO A 1 93 ? 25.508 1.137 -25.198 1.00 53.91 93 PRO A CA 1
ATOM 754 C C . PRO A 1 93 ? 24.131 0.639 -25.666 1.00 53.91 93 PRO A C 1
ATOM 756 O O . PRO A 1 93 ? 23.123 1.290 -25.395 1.00 53.91 93 PRO A O 1
ATOM 759 N N . ASN A 1 94 ? 24.042 -0.551 -26.271 1.00 52.44 94 ASN A N 1
ATOM 760 C CA . ASN A 1 94 ? 22.750 -1.139 -26.651 1.00 52.44 94 ASN A CA 1
ATOM 761 C C . ASN A 1 94 ? 21.963 -1.662 -25.436 1.00 52.44 94 ASN A C 1
ATOM 763 O O . ASN A 1 94 ? 20.768 -1.923 -25.540 1.00 52.44 94 ASN A O 1
ATOM 767 N N . PHE A 1 95 ? 22.617 -1.802 -24.281 1.00 54.66 95 PHE A N 1
ATOM 768 C CA . PHE A 1 95 ? 22.037 -2.370 -23.069 1.00 54.66 95 PHE A CA 1
ATOM 769 C C . PHE A 1 95 ? 21.188 -1.352 -22.289 1.00 54.66 95 PHE A C 1
ATOM 771 O O . PHE A 1 95 ? 20.113 -1.690 -21.793 1.00 54.66 95 PHE A O 1
ATOM 778 N N . VAL A 1 96 ? 21.619 -0.085 -22.253 1.00 57.16 96 VAL A N 1
ATOM 779 C CA . VAL A 1 96 ? 20.861 1.021 -21.635 1.00 57.16 96 VAL A CA 1
ATOM 780 C C . VAL A 1 96 ? 19.551 1.263 -22.387 1.00 57.16 96 VAL A C 1
ATOM 782 O O . VAL A 1 96 ? 18.499 1.401 -21.770 1.00 57.16 96 VAL A O 1
ATOM 785 N N . ASN A 1 97 ? 19.601 1.207 -23.721 1.00 56.59 97 ASN A N 1
ATOM 786 C CA . ASN A 1 97 ? 18.431 1.396 -24.579 1.00 56.59 97 ASN A CA 1
ATOM 787 C C . ASN A 1 97 ? 17.420 0.238 -24.465 1.00 56.59 97 ASN A C 1
ATOM 789 O O . ASN A 1 97 ? 16.233 0.387 -24.732 1.00 56.59 97 ASN A O 1
ATOM 793 N N . VAL A 1 98 ? 17.878 -0.947 -24.057 1.00 55.31 98 VAL A N 1
ATOM 794 C CA . VAL A 1 98 ? 17.017 -2.105 -23.797 1.00 55.31 98 VAL A CA 1
ATOM 795 C C . VAL A 1 98 ? 16.304 -1.979 -22.449 1.00 55.31 98 VAL A C 1
ATOM 797 O O . VAL A 1 98 ? 15.131 -2.327 -22.369 1.00 55.31 98 VAL A O 1
ATOM 800 N N . TYR A 1 99 ? 16.961 -1.448 -21.414 1.00 56.91 99 TYR A N 1
ATOM 801 C CA . TYR A 1 99 ? 16.336 -1.211 -20.107 1.00 56.91 99 TYR A CA 1
ATOM 802 C C . TYR A 1 99 ? 15.201 -0.179 -20.195 1.00 56.91 99 TYR A C 1
ATOM 804 O O . TYR A 1 99 ? 14.091 -0.426 -19.719 1.00 56.91 99 TYR A O 1
ATOM 812 N N . THR A 1 100 ? 15.447 0.939 -20.884 1.00 59.25 100 THR A N 1
ATOM 813 C CA . THR A 1 100 ? 14.429 1.971 -21.138 1.00 59.25 100 THR A CA 1
ATOM 814 C C . THR A 1 100 ? 13.286 1.431 -21.996 1.00 59.25 100 THR A C 1
ATOM 816 O O . THR A 1 100 ? 12.120 1.612 -21.646 1.00 59.25 100 THR A O 1
ATOM 819 N N . ASN A 1 101 ? 13.594 0.671 -23.053 1.00 57.06 101 ASN A N 1
ATOM 820 C CA . ASN A 1 101 ? 12.576 0.031 -23.886 1.00 57.06 101 ASN A CA 1
ATOM 821 C C . ASN A 1 101 ? 11.788 -1.063 -23.142 1.00 57.06 101 ASN A C 1
ATOM 823 O O . ASN A 1 101 ? 10.623 -1.284 -23.465 1.00 57.06 101 ASN A O 1
ATOM 827 N N . MET A 1 102 ? 12.363 -1.756 -22.153 1.00 56.72 102 MET A N 1
ATOM 828 C CA . MET A 1 102 ? 11.617 -2.719 -21.329 1.00 56.72 102 MET A CA 1
ATOM 829 C C . MET A 1 102 ? 10.591 -2.024 -20.436 1.00 56.72 102 MET A C 1
ATOM 831 O O . MET A 1 102 ? 9.436 -2.437 -20.432 1.00 56.72 102 MET A O 1
ATOM 835 N N . MET A 1 103 ? 10.986 -0.942 -19.763 1.00 56.06 103 MET A N 1
ATOM 836 C CA . MET A 1 103 ? 10.089 -0.153 -18.910 1.00 56.06 103 MET A CA 1
ATOM 837 C C . MET A 1 103 ? 8.979 0.559 -19.697 1.00 56.06 103 MET A C 1
ATOM 839 O O . MET A 1 103 ? 7.854 0.667 -19.212 1.00 56.06 103 MET A O 1
ATOM 843 N N . GLN A 1 104 ? 9.274 1.012 -20.922 1.00 56.06 104 GLN A N 1
ATOM 844 C CA . GLN A 1 104 ? 8.327 1.762 -21.759 1.00 56.06 104 GLN A CA 1
ATOM 845 C C . GLN A 1 104 ? 7.433 0.891 -22.657 1.00 56.06 104 GLN A C 1
ATOM 847 O O . GLN A 1 104 ? 6.363 1.337 -23.051 1.00 56.06 104 GLN A O 1
ATOM 852 N N . SER A 1 105 ? 7.836 -0.335 -23.020 1.00 49.06 105 SER A N 1
ATOM 853 C CA . SER A 1 105 ? 7.115 -1.124 -24.043 1.00 49.06 105 SER A CA 1
ATOM 854 C C . SER A 1 105 ? 5.975 -2.006 -23.524 1.00 49.06 105 SER A C 1
ATOM 856 O O . SER A 1 105 ? 5.409 -2.780 -24.303 1.00 49.06 105 SER A O 1
ATOM 858 N N . ILE A 1 106 ? 5.635 -1.924 -22.237 1.00 53.75 106 ILE A N 1
ATOM 859 C CA . ILE A 1 106 ? 4.640 -2.797 -21.604 1.00 53.75 106 ILE A CA 1
ATOM 860 C C . ILE A 1 106 ? 3.399 -1.970 -21.279 1.00 53.75 106 ILE A C 1
ATOM 862 O O . ILE A 1 106 ? 3.145 -1.579 -20.148 1.00 53.75 106 ILE A O 1
ATOM 866 N N . ASN A 1 107 ? 2.595 -1.737 -22.316 1.00 51.62 107 ASN A N 1
ATOM 867 C CA . ASN A 1 107 ? 1.322 -1.012 -22.248 1.00 51.62 107 ASN A CA 1
ATOM 868 C C . ASN A 1 107 ? 0.199 -1.763 -21.506 1.00 51.62 107 ASN A C 1
ATOM 870 O O . ASN A 1 107 ? -0.942 -1.317 -21.551 1.00 51.62 107 ASN A O 1
ATOM 874 N N . GLN A 1 108 ? 0.455 -2.931 -20.904 1.00 51.50 108 GLN A N 1
ATOM 875 C CA . GLN A 1 108 ? -0.639 -3.826 -20.500 1.00 51.50 108 GLN A CA 1
ATOM 876 C C . GLN A 1 108 ? -0.611 -4.268 -19.034 1.00 51.50 108 GLN A C 1
ATOM 878 O O . GLN A 1 108 ? -1.685 -4.412 -18.463 1.00 51.50 108 GLN A O 1
ATOM 883 N N . ILE A 1 109 ? 0.555 -4.450 -18.395 1.00 51.09 109 ILE A N 1
ATOM 884 C CA . ILE A 1 109 ? 0.641 -4.814 -16.965 1.00 51.09 109 ILE A CA 1
ATOM 885 C C . ILE A 1 109 ? 1.958 -4.279 -16.374 1.00 51.09 109 ILE A C 1
ATOM 887 O O . ILE A 1 109 ? 2.923 -5.025 -16.198 1.00 51.09 109 ILE A O 1
ATOM 891 N N . ASN A 1 110 ? 2.024 -2.975 -16.093 1.00 57.44 110 ASN A N 1
ATOM 892 C CA . ASN A 1 110 ? 3.116 -2.411 -15.297 1.00 57.44 110 ASN A CA 1
ATOM 893 C C . ASN A 1 110 ? 2.683 -2.375 -13.831 1.00 57.44 110 ASN A C 1
ATOM 895 O O . ASN A 1 110 ? 1.938 -1.498 -13.412 1.00 57.44 110 ASN A O 1
ATOM 899 N N . VAL A 1 111 ? 3.137 -3.373 -13.068 1.00 59.12 111 VAL A N 1
ATOM 900 C CA . VAL A 1 111 ? 3.001 -3.400 -11.600 1.00 59.12 111 VAL A CA 1
ATOM 901 C C . VAL A 1 111 ? 3.935 -2.378 -10.947 1.00 59.12 111 VAL A C 1
ATOM 903 O O . VAL A 1 111 ? 3.703 -1.978 -9.820 1.00 59.12 111 VAL A O 1
ATOM 906 N N . VAL A 1 112 ? 4.987 -1.971 -11.659 1.00 64.56 112 VAL A N 1
ATOM 907 C CA . VAL A 1 112 ? 5.922 -0.923 -11.256 1.00 64.56 112 VAL A CA 1
ATOM 908 C C . VAL A 1 112 ? 5.819 0.186 -12.289 1.00 64.56 112 VAL A C 1
ATOM 910 O O . VAL A 1 112 ? 6.004 -0.071 -13.485 1.00 64.56 112 VAL A O 1
ATOM 913 N N . SER A 1 113 ? 5.503 1.402 -11.851 1.00 65.25 113 SER A N 1
ATOM 914 C CA . SER A 1 113 ? 5.415 2.530 -12.770 1.00 65.25 113 SER A CA 1
ATOM 915 C C . SER A 1 113 ? 6.809 2.940 -13.269 1.00 65.25 113 SER A C 1
ATOM 917 O O . SER A 1 113 ? 7.745 3.047 -12.471 1.00 65.25 113 SER A O 1
ATOM 919 N N . PRO A 1 114 ? 6.982 3.201 -14.579 1.00 62.62 114 PRO A N 1
ATOM 920 C CA . PRO A 1 114 ? 8.267 3.611 -15.139 1.00 62.62 114 PRO A CA 1
ATOM 921 C C . PRO A 1 114 ? 8.623 5.067 -14.798 1.00 62.62 114 PRO A C 1
ATOM 923 O O . PRO A 1 114 ? 9.788 5.455 -14.901 1.00 62.62 114 PRO A O 1
ATOM 926 N N . TYR A 1 115 ? 7.641 5.886 -14.404 1.00 69.81 115 TYR A N 1
ATOM 927 C CA . TYR A 1 115 ? 7.848 7.281 -14.026 1.00 69.81 115 TYR A CA 1
ATOM 928 C C . TYR A 1 115 ? 8.111 7.407 -12.524 1.00 69.81 115 TYR A C 1
ATOM 930 O O . TYR A 1 115 ? 7.369 6.875 -11.706 1.00 69.81 115 TYR A O 1
ATOM 938 N N . LEU A 1 116 ? 9.142 8.173 -12.151 1.00 68.88 116 LEU A N 1
ATOM 939 C CA . LEU A 1 116 ? 9.571 8.355 -10.755 1.00 68.88 116 LEU A CA 1
ATOM 940 C C . LEU A 1 116 ? 8.463 8.876 -9.825 1.00 68.88 116 LEU A C 1
ATOM 942 O O . LEU A 1 116 ? 8.358 8.427 -8.686 1.00 68.88 116 LEU A O 1
ATOM 946 N N . LEU A 1 117 ? 7.653 9.827 -10.300 1.00 73.62 117 LEU A N 1
ATOM 947 C CA . LEU A 1 117 ? 6.554 10.410 -9.522 1.00 73.62 117 LEU A CA 1
ATOM 948 C C . LEU A 1 117 ? 5.436 9.394 -9.278 1.00 73.62 117 LEU A C 1
ATOM 950 O O . LEU A 1 117 ? 4.999 9.226 -8.141 1.00 73.62 117 LEU A O 1
ATOM 954 N N . ASP A 1 118 ? 5.032 8.679 -10.322 1.00 71.81 118 ASP A N 1
ATOM 955 C CA . ASP A 1 118 ? 3.996 7.652 -10.238 1.00 71.81 118 ASP A CA 1
ATOM 956 C C . ASP A 1 118 ? 4.464 6.458 -9.399 1.00 71.81 118 ASP A C 1
ATOM 958 O O . ASP A 1 118 ? 3.695 5.936 -8.597 1.00 71.81 118 ASP A O 1
ATOM 962 N N . PHE A 1 119 ? 5.741 6.081 -9.509 1.00 75.12 119 PHE A N 1
ATOM 963 C CA . PHE A 1 119 ? 6.367 5.056 -8.674 1.00 75.12 119 PHE A CA 1
ATOM 964 C C . PHE A 1 119 ? 6.325 5.441 -7.190 1.00 75.12 119 PHE A C 1
ATOM 966 O O . PHE A 1 119 ? 5.912 4.656 -6.339 1.00 75.12 119 PHE A O 1
ATOM 973 N N . LEU A 1 120 ? 6.696 6.680 -6.852 1.00 78.69 120 LEU A N 1
ATOM 974 C CA . LEU A 1 120 ? 6.597 7.172 -5.476 1.00 78.69 120 LEU A CA 1
ATOM 975 C C . LEU A 1 120 ? 5.147 7.158 -4.979 1.00 78.69 120 LEU A C 1
ATOM 977 O O . LEU A 1 120 ? 4.878 6.694 -3.871 1.00 78.69 120 LEU A O 1
ATOM 981 N N . MET A 1 121 ? 4.208 7.655 -5.781 1.00 79.25 121 MET A N 1
ATOM 982 C CA . MET A 1 121 ? 2.810 7.780 -5.373 1.00 79.25 121 MET A CA 1
ATOM 983 C C . MET A 1 121 ? 2.100 6.431 -5.241 1.00 79.25 121 MET A C 1
ATOM 985 O O . MET A 1 121 ? 1.477 6.170 -4.213 1.00 79.25 121 MET A O 1
ATOM 989 N N . ILE 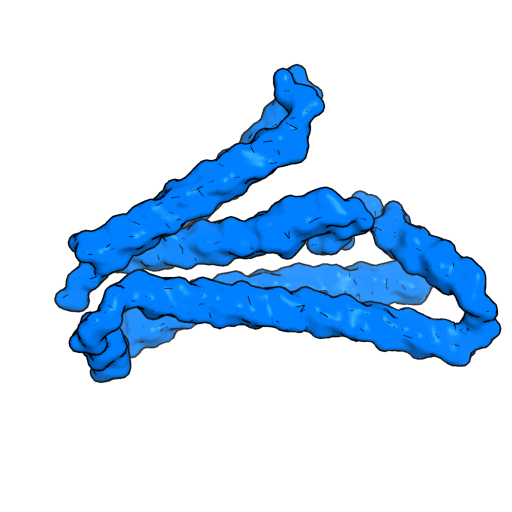A 1 122 ? 2.165 5.581 -6.259 1.00 78.19 122 ILE A N 1
ATOM 990 C CA . ILE A 1 122 ? 1.388 4.338 -6.329 1.00 78.19 122 ILE A CA 1
ATOM 991 C C . ILE A 1 122 ? 2.150 3.204 -5.642 1.00 78.19 122 ILE A C 1
ATOM 993 O O . ILE A 1 122 ? 1.623 2.581 -4.717 1.00 78.19 122 ILE A O 1
ATOM 997 N N . ASP A 1 123 ? 3.407 2.989 -6.029 1.00 77.12 123 ASP A N 1
ATOM 998 C CA . ASP A 1 123 ? 4.170 1.810 -5.605 1.00 77.12 123 ASP A CA 1
ATOM 999 C C . ASP A 1 123 ? 4.784 1.977 -4.210 1.00 77.12 123 ASP A C 1
ATOM 1001 O O . ASP A 1 123 ? 5.004 0.992 -3.507 1.00 77.12 123 ASP A O 1
ATOM 1005 N N . LEU A 1 124 ? 5.028 3.213 -3.758 1.00 82.38 124 LEU A N 1
ATOM 1006 C CA . LEU A 1 124 ? 5.562 3.470 -2.419 1.00 82.38 124 LEU A CA 1
ATOM 1007 C C . LEU A 1 124 ? 4.457 3.887 -1.441 1.00 82.38 124 LEU A C 1
ATOM 1009 O O . LEU A 1 124 ? 4.174 3.150 -0.494 1.00 82.38 124 LEU A O 1
ATOM 1013 N N . PHE A 1 125 ? 3.798 5.026 -1.666 1.00 84.06 125 PHE A N 1
ATOM 1014 C CA . PHE A 1 125 ? 2.768 5.524 -0.745 1.00 84.06 125 PHE A CA 1
ATOM 1015 C C . PHE A 1 125 ? 1.460 4.727 -0.809 1.00 84.06 125 PHE A C 1
ATOM 1017 O O . PHE A 1 125 ? 0.869 4.453 0.240 1.00 84.06 125 PHE A O 1
ATOM 1024 N N . GLY A 1 126 ? 1.029 4.304 -1.999 1.00 83.44 126 GLY A N 1
ATOM 1025 C CA . GLY A 1 126 ? -0.192 3.516 -2.178 1.00 83.44 126 GLY A CA 1
ATOM 1026 C C . GLY A 1 126 ? -0.165 2.202 -1.394 1.00 83.44 126 GLY A C 1
ATOM 1027 O O . GLY A 1 126 ? -1.128 1.886 -0.693 1.00 83.44 126 GLY A O 1
ATOM 1028 N N . ILE A 1 127 ? 0.965 1.486 -1.409 1.00 83.88 127 ILE A N 1
ATOM 1029 C CA . ILE A 1 127 ? 1.145 0.248 -0.631 1.00 83.88 127 ILE A CA 1
ATOM 1030 C C . ILE A 1 127 ? 1.021 0.510 0.874 1.00 83.88 127 ILE A C 1
ATOM 1032 O O . ILE A 1 127 ? 0.323 -0.234 1.568 1.00 83.88 127 ILE A O 1
ATOM 1036 N N . ILE A 1 128 ? 1.649 1.572 1.393 1.00 86.25 128 ILE A N 1
ATOM 1037 C CA . ILE A 1 128 ? 1.557 1.922 2.822 1.00 86.25 128 ILE A CA 1
ATOM 1038 C C . ILE A 1 128 ? 0.098 2.143 3.212 1.00 86.25 128 ILE A C 1
ATOM 1040 O O . ILE A 1 128 ? -0.372 1.596 4.211 1.00 86.25 128 ILE A O 1
ATOM 1044 N N . ILE A 1 129 ? -0.628 2.921 2.413 1.00 86.31 129 ILE A N 1
ATOM 1045 C CA . ILE A 1 129 ? -2.025 3.264 2.685 1.00 86.31 129 ILE A CA 1
ATOM 1046 C C . ILE A 1 129 ? -2.908 2.023 2.599 1.00 86.31 129 ILE A C 1
ATOM 1048 O O . ILE A 1 129 ? -3.737 1.818 3.485 1.00 86.31 129 ILE A O 1
ATOM 1052 N N . ALA A 1 130 ? -2.698 1.161 1.604 1.00 84.56 130 ALA A N 1
ATOM 1053 C CA . ALA A 1 130 ? -3.427 -0.095 1.471 1.00 84.56 130 ALA A CA 1
ATOM 1054 C C . ALA A 1 130 ? -3.250 -0.985 2.712 1.00 84.56 130 ALA A C 1
ATOM 1056 O O . ALA A 1 130 ? -4.233 -1.481 3.268 1.00 84.56 130 ALA A O 1
ATOM 1057 N N . VAL A 1 131 ? -2.014 -1.131 3.205 1.00 86.44 131 VAL A N 1
ATOM 1058 C CA . VAL A 1 131 ? -1.729 -1.891 4.432 1.00 86.44 131 VAL A CA 1
ATOM 1059 C C . VAL A 1 131 ? -2.427 -1.260 5.635 1.00 86.44 131 VAL A C 1
ATOM 1061 O O . VAL A 1 131 ? -3.066 -1.976 6.408 1.00 86.44 13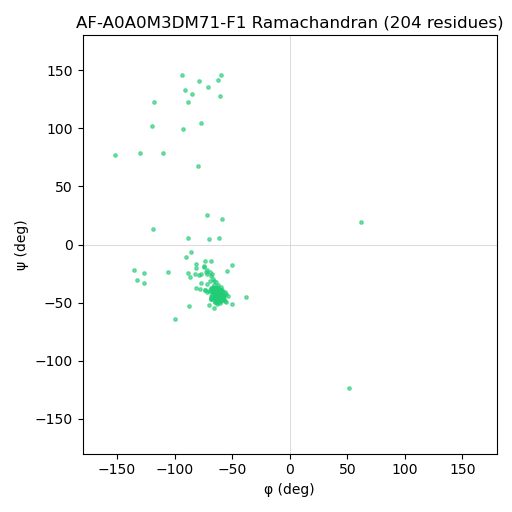1 VAL A O 1
ATOM 1064 N N . VAL A 1 132 ? -2.365 0.066 5.786 1.00 86.44 132 VAL A N 1
ATOM 1065 C CA . VAL A 1 132 ? -3.036 0.772 6.887 1.00 86.44 132 VAL A CA 1
ATOM 1066 C C . VAL A 1 132 ? -4.550 0.550 6.836 1.00 86.44 132 VAL A C 1
ATOM 1068 O O . VAL A 1 132 ? -5.133 0.182 7.852 1.00 86.44 132 VAL A O 1
ATOM 1071 N N . VAL A 1 133 ? -5.181 0.699 5.670 1.00 86.88 133 VAL A N 1
ATOM 1072 C CA . VAL A 1 133 ? -6.627 0.496 5.462 1.00 86.88 133 VAL A CA 1
ATOM 1073 C C . VAL A 1 133 ? -7.058 -0.939 5.776 1.00 86.88 133 VAL A C 1
ATOM 1075 O O . VAL A 1 133 ? -8.089 -1.155 6.414 1.00 86.88 133 VAL A O 1
ATOM 1078 N N . ILE A 1 134 ? -6.266 -1.939 5.385 1.00 85.94 134 ILE A N 1
ATOM 1079 C CA . ILE A 1 134 ? -6.548 -3.340 5.727 1.00 85.94 134 ILE A CA 1
ATOM 1080 C C . ILE A 1 134 ? -6.432 -3.549 7.240 1.00 85.94 134 ILE A C 1
ATOM 1082 O O . ILE A 1 134 ? -7.311 -4.156 7.855 1.00 85.94 134 ILE A O 1
ATOM 1086 N N . PHE A 1 135 ? -5.384 -3.008 7.866 1.00 82.44 135 PHE A N 1
ATOM 1087 C CA . PHE A 1 135 ? -5.193 -3.086 9.315 1.00 82.44 135 PHE A CA 1
ATOM 1088 C C . PHE A 1 135 ? -6.354 -2.442 10.084 1.00 82.44 135 PHE A C 1
ATOM 1090 O O . PHE A 1 135 ? -6.814 -2.997 11.087 1.00 82.44 135 PHE A O 1
ATOM 1097 N N . THR A 1 136 ? -6.855 -1.294 9.624 1.00 84.19 136 THR A N 1
ATOM 1098 C CA . THR A 1 136 ? -7.990 -0.614 10.260 1.00 84.19 136 THR A CA 1
ATOM 1099 C C . THR A 1 136 ? -9.286 -1.393 10.061 1.00 84.19 136 THR A C 1
ATOM 1101 O O . THR A 1 136 ? -10.041 -1.554 11.021 1.00 84.19 136 THR A O 1
ATOM 1104 N N . GLY A 1 137 ? -9.512 -1.962 8.873 1.00 83.50 137 GLY A N 1
ATOM 1105 C CA . GLY A 1 137 ? -10.637 -2.856 8.596 1.00 83.50 137 GLY A CA 1
ATOM 1106 C C . GLY A 1 137 ? -10.667 -4.066 9.536 1.00 83.50 137 GLY A C 1
ATOM 1107 O O . GLY A 1 137 ? -11.696 -4.343 10.155 1.00 83.50 137 GLY A O 1
ATOM 1108 N N . VAL A 1 138 ? -9.523 -4.729 9.735 1.00 82.25 138 VAL A N 1
ATOM 1109 C CA . VAL A 1 138 ? -9.392 -5.871 10.662 1.00 82.25 138 VAL A CA 1
ATOM 1110 C C . VAL A 1 138 ? -9.627 -5.456 12.124 1.00 82.25 138 VAL A C 1
ATOM 1112 O O . VAL A 1 138 ? -10.258 -6.185 12.895 1.00 82.25 138 VAL A O 1
ATOM 1115 N N . LEU A 1 139 ? -9.171 -4.268 12.532 1.00 77.94 139 LEU A N 1
ATOM 1116 C CA . LEU A 1 139 ? -9.443 -3.728 13.872 1.00 77.94 139 LEU A CA 1
ATOM 1117 C C . LEU A 1 139 ? -10.934 -3.430 14.095 1.00 77.94 139 LEU A C 1
ATOM 1119 O O . LEU A 1 139 ? -11.461 -3.692 15.185 1.00 77.94 139 LEU A O 1
ATOM 1123 N N . ILE A 1 140 ? -11.618 -2.893 13.079 1.00 80.88 140 ILE A N 1
ATOM 1124 C CA . ILE A 1 140 ? -13.069 -2.647 13.104 1.00 80.88 140 ILE A CA 1
ATOM 1125 C C . ILE A 1 140 ? -13.812 -3.974 13.238 1.00 80.88 140 ILE A C 1
ATOM 1127 O O . ILE A 1 140 ? -14.684 -4.095 14.105 1.00 80.88 140 ILE A O 1
ATOM 1131 N N . GLU A 1 141 ? -13.423 -4.975 12.445 1.00 80.94 141 GLU A N 1
ATOM 1132 C CA . GLU A 1 141 ? -13.990 -6.318 12.513 1.00 80.94 141 GLU A CA 1
ATOM 1133 C C . GLU A 1 141 ? -13.999 -6.844 13.948 1.00 80.94 141 GLU A C 1
ATOM 1135 O O . GLU A 1 141 ? -15.036 -7.244 14.491 1.00 80.94 141 GLU A O 1
ATOM 1140 N N . ARG A 1 142 ? -12.844 -6.776 14.604 1.00 71.88 142 ARG A N 1
ATOM 1141 C CA . ARG A 1 142 ? -12.690 -7.314 15.954 1.00 71.88 142 ARG A CA 1
ATOM 1142 C C . ARG A 1 142 ? -13.405 -6.500 17.019 1.00 71.88 142 ARG A C 1
ATOM 1144 O O . ARG A 1 142 ? -13.945 -7.087 17.955 1.00 71.88 142 ARG A O 1
ATOM 1151 N N . SER A 1 143 ? -13.481 -5.184 16.861 1.00 73.94 143 SER A N 1
ATOM 1152 C CA . SER A 1 143 ? -14.126 -4.316 17.851 1.00 73.94 143 SER A CA 1
ATOM 1153 C C . SER A 1 143 ? -15.644 -4.518 17.938 1.00 73.94 143 SER A C 1
ATOM 1155 O O . SER A 1 143 ? -16.223 -4.302 19.002 1.00 73.94 143 SER A O 1
ATOM 1157 N N . PHE A 1 144 ? -16.297 -4.963 16.856 1.00 71.50 144 PHE A N 1
ATOM 1158 C CA . PHE A 1 144 ? -17.761 -5.107 16.785 1.00 71.50 144 PHE A CA 1
ATOM 1159 C C . PHE A 1 144 ? -18.244 -6.551 16.529 1.00 71.50 144 PHE A C 1
ATOM 1161 O O . PHE A 1 144 ? -19.427 -6.774 16.247 1.00 71.50 144 PHE A O 1
ATOM 1168 N N . LYS A 1 145 ? -17.362 -7.554 16.671 1.00 75.06 145 LYS A N 1
ATOM 1169 C CA . LYS A 1 145 ? -17.676 -8.992 16.527 1.00 75.06 145 LYS A CA 1
ATOM 1170 C C . LYS A 1 145 ? -18.400 -9.283 15.194 1.00 75.06 145 LYS A C 1
ATOM 1172 O O . LYS A 1 145 ? -17.891 -8.947 14.134 1.00 75.06 145 LYS A O 1
ATOM 1177 N N . LYS A 1 146 ? -19.601 -9.885 15.228 1.00 69.69 146 LYS A N 1
ATOM 1178 C CA . LYS A 1 146 ? -20.371 -10.277 14.028 1.00 69.69 146 LYS A CA 1
ATOM 1179 C C . LYS A 1 146 ? -20.775 -9.087 13.144 1.00 69.69 146 LYS A C 1
ATOM 1181 O O . LYS A 1 146 ? -20.781 -9.226 11.929 1.00 69.69 146 LYS A O 1
ATOM 1186 N N . VAL A 1 147 ? -21.081 -7.926 13.734 1.00 76.62 147 VAL A N 1
ATOM 1187 C CA . VAL A 1 147 ? -21.408 -6.697 12.976 1.00 76.62 147 VAL A CA 1
ATOM 1188 C C . VAL A 1 147 ? -20.135 -6.029 12.448 1.00 76.62 147 VAL A C 1
ATOM 1190 O O . VAL A 1 147 ? -20.152 -5.357 11.421 1.00 76.62 147 VAL A O 1
ATOM 1193 N N . GLY A 1 148 ? -19.007 -6.261 13.121 1.00 74.31 148 GLY A N 1
ATOM 1194 C CA . GLY A 1 148 ? -17.713 -5.721 12.730 1.00 74.31 148 GLY A CA 1
ATOM 1195 C C . GLY A 1 148 ? -17.233 -6.220 11.379 1.00 74.31 148 GLY A C 1
ATOM 1196 O O . GLY A 1 148 ? -16.659 -5.424 10.648 1.00 74.31 148 GLY A O 1
ATOM 1197 N N . VAL A 1 149 ? -17.469 -7.490 11.031 1.00 79.25 149 VAL A N 1
ATOM 1198 C CA . VAL A 1 149 ? -17.061 -8.043 9.723 1.00 79.25 149 VAL A CA 1
ATOM 1199 C C . VAL A 1 149 ? -17.655 -7.210 8.589 1.00 79.25 149 VAL A C 1
ATOM 1201 O O . VAL A 1 149 ? -16.936 -6.764 7.699 1.00 79.25 149 VAL A O 1
ATOM 1204 N N . LEU A 1 150 ? -18.959 -6.926 8.673 1.00 84.50 150 LEU A N 1
ATOM 1205 C CA . LEU A 1 150 ? -19.664 -6.115 7.684 1.00 84.50 150 LEU A CA 1
ATOM 1206 C C . LEU A 1 150 ? -19.093 -4.689 7.618 1.00 84.50 150 LEU A C 1
ATOM 1208 O O . LEU A 1 150 ? -18.8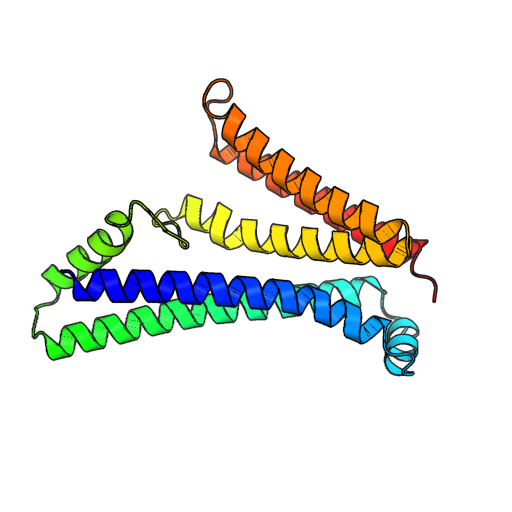60 -4.167 6.532 1.00 84.50 150 LEU A O 1
ATOM 1212 N N . LEU A 1 151 ? -18.828 -4.070 8.774 1.00 83.12 151 LEU A N 1
ATOM 1213 C CA . LEU A 1 151 ? -18.282 -2.711 8.847 1.00 83.12 151 LEU A CA 1
ATOM 1214 C C . LEU A 1 151 ? -16.832 -2.620 8.346 1.00 83.12 151 LEU A C 1
ATOM 1216 O O . LEU A 1 151 ? -16.478 -1.641 7.695 1.00 83.12 151 LEU A O 1
ATOM 1220 N N . GLY A 1 152 ? -15.999 -3.622 8.629 1.00 81.12 152 GLY A N 1
ATOM 1221 C CA . GLY A 1 152 ? -14.604 -3.674 8.194 1.00 81.12 152 GLY A CA 1
ATOM 1222 C C . GLY A 1 152 ? -14.488 -3.853 6.682 1.00 81.12 152 GLY A C 1
ATOM 1223 O O . GLY A 1 152 ? -13.783 -3.087 6.026 1.00 81.12 152 GLY A O 1
ATOM 1224 N N . VAL A 1 153 ? -15.245 -4.798 6.112 1.00 85.19 153 VAL A N 1
ATOM 1225 C CA . VAL A 1 153 ? -15.320 -4.983 4.652 1.00 85.19 153 VAL A CA 1
ATOM 1226 C C . VAL A 1 153 ? -15.927 -3.749 3.984 1.00 85.19 153 VAL A C 1
ATOM 1228 O O . VAL A 1 153 ? -15.400 -3.278 2.979 1.00 85.19 153 VAL A O 1
ATOM 1231 N N . GLY A 1 154 ? -16.982 -3.175 4.571 1.00 86.50 154 GLY A N 1
ATOM 1232 C CA . GLY A 1 154 ? -17.592 -1.936 4.091 1.00 86.50 154 GLY A CA 1
ATOM 1233 C C . GLY A 1 154 ? -16.599 -0.774 4.043 1.00 86.50 154 GLY A C 1
ATOM 1234 O O . GLY A 1 154 ? -16.543 -0.069 3.040 1.00 86.50 154 GLY A O 1
ATOM 1235 N N . TYR A 1 155 ? -15.766 -0.609 5.073 1.00 87.12 155 TYR A N 1
ATOM 1236 C CA . TYR A 1 155 ? -14.716 0.412 5.089 1.00 87.12 155 TYR A CA 1
ATOM 1237 C C . TYR A 1 155 ? -13.723 0.227 3.934 1.00 87.12 155 TYR A C 1
ATOM 1239 O O . TYR A 1 155 ? -13.479 1.173 3.188 1.00 87.12 155 TYR A O 1
ATOM 1247 N N . ILE A 1 156 ? -13.215 -0.994 3.730 1.00 86.19 156 ILE A N 1
ATOM 1248 C CA . ILE A 1 156 ? -12.288 -1.298 2.629 1.00 86.19 156 ILE A CA 1
ATOM 1249 C C . ILE A 1 156 ? -12.946 -0.991 1.274 1.00 86.19 156 ILE A C 1
ATOM 1251 O O . ILE A 1 156 ? -12.359 -0.294 0.446 1.00 86.19 156 ILE A O 1
ATOM 1255 N N . LEU A 1 157 ? -14.192 -1.424 1.059 1.00 88.06 157 LEU A N 1
ATOM 1256 C CA . LEU A 1 157 ? -14.918 -1.154 -0.186 1.00 88.06 157 LEU A CA 1
ATOM 1257 C C . LEU A 1 157 ? -15.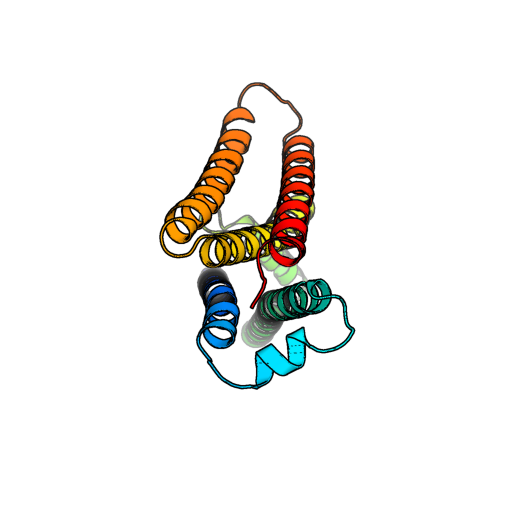125 0.345 -0.428 1.00 88.06 157 LEU A C 1
ATOM 1259 O O . LEU A 1 157 ? -14.883 0.813 -1.537 1.00 88.06 157 LEU A O 1
ATOM 1263 N N . ILE A 1 158 ? -15.508 1.111 0.597 1.00 88.31 158 ILE A N 1
ATOM 1264 C CA . ILE A 1 158 ? -15.685 2.568 0.490 1.00 88.31 158 ILE A CA 1
ATOM 1265 C C . ILE A 1 158 ? -14.368 3.247 0.104 1.00 88.31 158 ILE A C 1
ATOM 1267 O O . ILE A 1 158 ? -14.374 4.149 -0.731 1.00 88.31 158 ILE A O 1
ATOM 1271 N N . THR A 1 159 ? -13.235 2.811 0.665 1.00 86.81 159 THR A N 1
ATOM 1272 C CA . THR A 1 159 ? -11.927 3.369 0.285 1.00 86.81 159 THR A CA 1
ATOM 1273 C C . THR A 1 159 ? -11.556 3.049 -1.164 1.00 86.81 159 THR A C 1
ATOM 1275 O O . THR A 1 159 ? -11.076 3.928 -1.872 1.00 86.81 159 THR A O 1
ATOM 1278 N N . ILE A 1 160 ? -11.849 1.839 -1.650 1.00 86.12 160 ILE A N 1
ATOM 1279 C CA . ILE A 1 160 ? -11.587 1.462 -3.047 1.00 86.12 160 ILE A CA 1
ATOM 1280 C C . ILE A 1 160 ? -12.480 2.267 -3.997 1.00 86.12 160 ILE A C 1
ATOM 1282 O O . ILE A 1 160 ? -11.989 2.839 -4.967 1.00 86.12 160 ILE A O 1
ATOM 1286 N N . ILE A 1 161 ? -13.779 2.357 -3.701 1.00 87.31 161 ILE A N 1
ATOM 1287 C CA . ILE A 1 161 ? -14.736 3.135 -4.500 1.00 87.31 161 ILE A CA 1
ATOM 1288 C C . ILE A 1 161 ? -14.334 4.611 -4.520 1.00 87.31 161 ILE A C 1
ATOM 1290 O O . ILE A 1 161 ? -14.356 5.232 -5.578 1.00 87.31 161 ILE A O 1
ATOM 1294 N N . GLY A 1 162 ? -13.925 5.164 -3.374 1.00 85.31 162 GLY A N 1
ATOM 1295 C CA . GLY A 1 162 ? -13.439 6.537 -3.281 1.00 85.31 162 GLY A CA 1
ATOM 1296 C C . GLY A 1 162 ? -12.219 6.783 -4.168 1.00 85.31 162 GLY A C 1
ATOM 1297 O O . GLY A 1 162 ? -12.184 7.782 -4.878 1.00 85.31 162 GLY A O 1
ATOM 1298 N N . TYR A 1 163 ? -11.258 5.858 -4.189 1.00 83.62 163 TYR A N 1
ATOM 1299 C CA . TYR A 1 163 ? -10.085 5.963 -5.057 1.00 83.62 163 TYR A CA 1
ATOM 1300 C C . TYR A 1 163 ? -10.449 5.909 -6.550 1.00 83.62 163 TYR A C 1
ATOM 1302 O O . TYR A 1 163 ? -10.001 6.758 -7.319 1.00 83.62 163 TYR A O 1
ATOM 1310 N N . VAL A 1 164 ? -11.316 4.970 -6.952 1.00 83.62 164 VAL A N 1
ATOM 1311 C CA . VAL A 1 164 ? -11.813 4.864 -8.340 1.00 83.62 164 VAL A CA 1
ATOM 1312 C C . VAL A 1 164 ? -12.564 6.129 -8.756 1.00 83.62 164 VAL A C 1
ATOM 1314 O O . VAL A 1 164 ? -12.414 6.594 -9.883 1.00 83.62 164 VAL A O 1
ATOM 1317 N N . PHE A 1 165 ? -13.344 6.711 -7.846 1.00 83.00 165 PHE A N 1
ATOM 1318 C CA . PHE A 1 165 ? -14.077 7.945 -8.101 1.00 83.00 165 PHE A CA 1
ATOM 1319 C C . PHE A 1 165 ? -13.148 9.139 -8.352 1.00 83.00 165 PHE A C 1
ATOM 1321 O O . PHE A 1 165 ? -13.426 9.924 -9.251 1.00 83.00 165 PHE A O 1
ATOM 1328 N N . ILE A 1 166 ? -12.029 9.258 -7.625 1.00 79.19 166 ILE A N 1
ATOM 1329 C CA . ILE A 1 166 ? -11.044 10.323 -7.883 1.00 79.19 166 ILE A CA 1
ATOM 1330 C C . ILE A 1 166 ? -10.434 10.177 -9.277 1.00 79.19 166 ILE A C 1
ATOM 1332 O O . ILE A 1 166 ? -10.466 11.137 -10.038 1.00 79.19 166 ILE A O 1
AT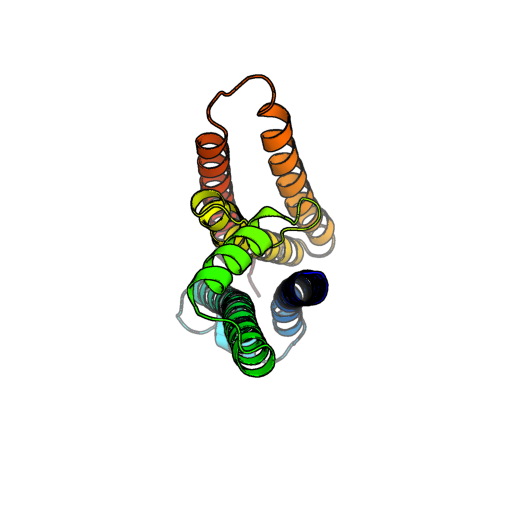OM 1336 N N . ILE A 1 167 ? -9.994 8.968 -9.642 1.00 76.06 167 ILE A N 1
ATOM 1337 C CA . ILE A 1 167 ? -9.451 8.700 -10.984 1.00 76.06 167 ILE A CA 1
ATOM 1338 C C . ILE A 1 167 ? -10.487 9.022 -12.074 1.00 76.06 167 ILE A C 1
ATOM 1340 O O . ILE A 1 167 ? -10.141 9.557 -13.123 1.00 76.06 167 ILE A O 1
ATOM 1344 N N . GLY A 1 168 ? -11.764 8.701 -11.838 1.00 72.62 168 GLY A N 1
ATOM 1345 C CA . GLY A 1 168 ? -12.846 8.966 -12.788 1.00 72.62 168 GLY A CA 1
ATOM 1346 C C . GLY A 1 168 ? -13.238 10.442 -12.921 1.00 72.62 168 GLY A C 1
ATOM 1347 O O . GLY A 1 168 ? -13.751 10.828 -13.964 1.00 72.62 168 GLY A O 1
ATOM 1348 N N . LEU A 1 169 ? -13.009 11.272 -11.898 1.00 67.25 169 LEU A N 1
ATOM 1349 C CA . LEU A 1 169 ? -13.254 12.723 -11.952 1.00 67.25 169 LEU A CA 1
ATOM 1350 C C . LEU A 1 169 ? -12.119 13.502 -12.629 1.00 67.25 169 LEU A C 1
ATOM 1352 O O . LEU A 1 169 ? -12.323 14.638 -13.073 1.00 67.25 169 LEU A O 1
ATOM 1356 N N . ASP A 1 170 ? -10.929 12.907 -12.698 1.00 59.47 170 ASP A N 1
ATOM 1357 C CA . ASP A 1 170 ? -9.740 13.540 -13.262 1.00 59.47 170 ASP A CA 1
ATOM 1358 C C . ASP A 1 170 ? -9.831 13.746 -14.789 1.00 59.47 170 ASP A C 1
ATOM 1360 O O . ASP A 1 170 ? -9.055 14.528 -15.335 1.00 59.47 170 ASP A O 1
ATOM 1364 N N . THR A 1 171 ? -10.784 13.119 -15.495 1.00 58.25 171 THR A N 1
ATOM 1365 C CA . THR A 1 171 ? -10.935 13.310 -16.949 1.00 58.25 171 THR A CA 1
ATOM 1366 C C . THR A 1 171 ? -11.553 14.652 -17.342 1.00 58.25 171 THR A C 1
ATOM 1368 O O . THR A 1 171 ? -11.352 15.066 -18.481 1.00 58.25 171 THR A O 1
ATOM 1371 N N . ASP A 1 172 ? -12.244 15.359 -16.432 1.00 55.44 172 ASP A N 1
ATOM 1372 C CA . ASP A 1 172 ? -13.112 16.480 -16.835 1.00 55.44 172 ASP A CA 1
ATOM 1373 C C . ASP A 1 172 ? -13.025 17.779 -15.994 1.00 55.44 172 ASP A C 1
ATOM 1375 O O . ASP A 1 172 ? -13.398 18.831 -16.515 1.00 55.44 172 ASP A O 1
ATOM 1379 N N . VAL A 1 173 ? -12.566 17.782 -14.723 1.00 53.53 173 VAL A N 1
ATOM 1380 C CA . VAL A 1 173 ? -12.819 18.948 -13.820 1.00 53.53 173 VAL A CA 1
ATOM 1381 C C . VAL A 1 173 ? -11.617 19.489 -13.019 1.00 53.53 173 VAL A C 1
ATOM 1383 O O . VAL A 1 173 ? -11.572 20.692 -12.754 1.00 53.53 173 VAL A O 1
ATOM 1386 N N . LEU A 1 174 ? -10.619 18.682 -12.635 1.00 53.91 174 LEU A N 1
ATOM 1387 C CA . LEU A 1 174 ? -9.467 19.148 -11.838 1.00 53.91 174 LEU A CA 1
ATOM 1388 C C . LEU A 1 174 ? -8.152 18.942 -12.596 1.00 53.91 174 LEU A C 1
ATOM 1390 O O . LEU A 1 174 ? -7.592 17.856 -12.598 1.00 53.91 174 LEU A O 1
ATOM 1394 N N . GLY A 1 175 ? -7.605 20.007 -13.185 1.00 57.28 175 GLY A N 1
ATOM 1395 C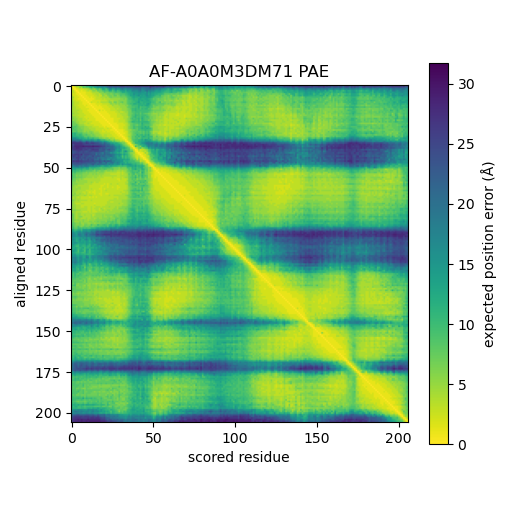 CA . GLY A 1 175 ? -6.391 19.954 -14.016 1.00 57.28 175 GLY A CA 1
ATOM 1396 C C . GLY A 1 175 ? -5.086 19.483 -13.342 1.00 57.28 175 GLY A C 1
ATOM 1397 O O . GLY A 1 175 ? -4.053 19.524 -13.999 1.00 57.28 175 GLY A O 1
ATOM 1398 N N . ASN A 1 176 ? -5.099 19.036 -12.075 1.00 71.12 176 ASN A N 1
ATOM 1399 C CA . ASN A 1 176 ? -3.917 18.580 -11.327 1.00 71.12 176 ASN A CA 1
ATOM 1400 C C . ASN A 1 176 ? -4.134 17.207 -10.647 1.00 71.12 176 ASN A C 1
ATOM 1402 O O . ASN A 1 176 ? -4.306 17.124 -9.428 1.00 71.12 176 ASN A O 1
ATOM 1406 N N . LEU A 1 177 ? -4.028 16.128 -11.428 1.00 72.06 177 LEU A N 1
ATOM 1407 C CA . LEU A 1 177 ? -4.167 14.723 -10.998 1.00 72.06 177 LEU A CA 1
ATOM 1408 C C . LEU A 1 177 ? -3.253 14.345 -9.810 1.00 72.06 177 LEU A C 1
ATOM 1410 O O . LEU A 1 177 ? -3.692 13.764 -8.818 1.00 72.06 177 LEU A O 1
ATOM 1414 N N . LEU A 1 178 ? -1.984 14.767 -9.842 1.00 72.25 178 LEU A N 1
ATOM 1415 C CA . LEU A 1 178 ? -1.030 14.514 -8.749 1.00 72.25 178 LEU A CA 1
ATOM 1416 C C . LEU A 1 178 ? -1.473 15.135 -7.417 1.00 72.25 178 LEU A C 1
ATOM 1418 O O . LEU A 1 178 ? -1.335 14.519 -6.362 1.00 72.25 178 LEU A O 1
ATOM 1422 N N . LEU A 1 179 ? -2.014 16.354 -7.452 1.00 78.50 179 LEU A N 1
ATOM 1423 C CA . LEU A 1 179 ? -2.411 17.074 -6.243 1.00 78.50 179 LEU A CA 1
ATOM 1424 C C . LEU A 1 179 ? -3.613 16.384 -5.580 1.00 78.50 179 LEU A C 1
ATOM 1426 O O . LEU A 1 179 ? -3.623 16.206 -4.360 1.00 78.50 179 LEU A O 1
ATOM 1430 N N . ASN A 1 180 ? -4.569 15.911 -6.382 1.00 78.44 180 ASN A N 1
ATOM 1431 C CA . ASN A 1 180 ? -5.735 15.165 -5.907 1.00 78.44 180 ASN A CA 1
ATOM 1432 C C . ASN A 1 180 ? -5.343 13.854 -5.222 1.00 78.44 180 ASN A C 1
ATOM 1434 O O . ASN A 1 180 ? -5.811 13.574 -4.113 1.00 78.44 180 ASN A O 1
ATOM 1438 N N . HIS A 1 181 ? -4.437 13.081 -5.829 1.00 79.19 181 HIS A N 1
ATOM 1439 C CA . HIS A 1 181 ? -3.937 11.851 -5.218 1.00 79.19 181 HIS A CA 1
ATOM 1440 C C . HIS A 1 181 ? -3.236 12.116 -3.884 1.00 79.19 181 HIS A C 1
ATOM 1442 O O . HIS A 1 181 ? -3.486 11.400 -2.914 1.00 79.19 181 HIS A O 1
ATOM 1448 N N . ILE A 1 182 ? -2.411 13.165 -3.799 1.00 82.38 182 ILE A N 1
ATOM 1449 C CA . ILE A 1 182 ? -1.700 13.514 -2.561 1.00 82.38 182 ILE A CA 1
ATOM 1450 C C . ILE A 1 182 ? -2.695 13.869 -1.451 1.00 82.38 182 ILE A C 1
ATOM 1452 O O . ILE A 1 182 ? -2.590 13.337 -0.343 1.00 82.38 182 ILE A O 1
ATOM 1456 N N . ILE A 1 183 ? -3.680 14.727 -1.738 1.00 84.50 183 ILE A N 1
ATOM 1457 C CA . ILE A 1 183 ? -4.697 15.124 -0.753 1.00 84.50 183 ILE A CA 1
ATOM 1458 C C . ILE A 1 183 ? -5.467 13.901 -0.258 1.00 84.50 183 ILE A C 1
ATOM 1460 O O . ILE A 1 183 ? -5.636 13.723 0.950 1.00 84.50 183 ILE A O 1
ATOM 1464 N N . TYR A 1 184 ? -5.909 13.047 -1.179 1.00 84.81 184 TYR A N 1
ATOM 1465 C CA . TYR A 1 184 ? -6.679 11.858 -0.841 1.00 84.81 184 TYR A CA 1
ATOM 1466 C C . TYR A 1 184 ? -5.889 10.884 0.036 1.00 84.81 184 TYR A C 1
ATOM 1468 O O . TYR A 1 184 ? -6.398 10.400 1.048 1.00 84.81 184 TYR A O 1
ATOM 1476 N N . TYR A 1 185 ? -4.625 10.650 -0.306 1.00 85.31 185 TYR A N 1
ATOM 1477 C CA . TYR A 1 185 ? -3.722 9.789 0.450 1.00 85.31 185 TYR A CA 1
ATOM 1478 C C . TYR A 1 185 ? -3.455 10.307 1.861 1.00 85.31 185 TYR A C 1
ATOM 1480 O O . TYR A 1 185 ? -3.548 9.536 2.820 1.00 85.31 185 TYR A O 1
ATOM 1488 N N . ILE A 1 186 ? -3.200 11.608 2.013 1.00 85.50 186 ILE A N 1
ATOM 1489 C CA . ILE A 1 186 ? -3.016 12.232 3.329 1.00 85.50 186 ILE A CA 1
ATOM 1490 C C . ILE A 1 186 ? -4.298 12.107 4.160 1.00 85.50 186 ILE A C 1
ATOM 1492 O O . ILE A 1 186 ? -4.243 11.699 5.323 1.00 85.50 186 ILE A O 1
ATOM 1496 N N . LEU A 1 187 ? -5.456 12.415 3.570 1.00 87.06 187 LEU A N 1
ATOM 1497 C CA . LEU A 1 187 ? -6.743 12.355 4.260 1.00 87.06 187 LEU A CA 1
ATOM 1498 C C . LEU A 1 187 ? -7.045 10.926 4.726 1.00 87.06 187 LEU A C 1
ATOM 1500 O O . LEU A 1 187 ? -7.352 10.717 5.904 1.00 87.06 187 LEU A O 1
ATOM 1504 N N . LEU A 1 188 ? -6.891 9.934 3.844 1.00 86.19 188 LEU A N 1
ATOM 1505 C CA . LEU A 1 188 ? -7.066 8.524 4.191 1.00 86.19 188 LEU A CA 1
ATOM 1506 C C . LEU A 1 188 ? -6.122 8.086 5.307 1.00 86.19 188 LEU A C 1
ATOM 1508 O O . LEU A 1 188 ? -6.561 7.423 6.249 1.00 86.19 188 LEU A O 1
ATOM 1512 N N . PHE A 1 189 ? -4.845 8.455 5.233 1.00 86.00 189 PHE A N 1
ATOM 1513 C CA . PHE A 1 189 ? -3.850 8.092 6.238 1.00 86.00 189 PHE A CA 1
ATOM 1514 C C . PHE A 1 189 ? -4.200 8.662 7.621 1.00 86.00 189 PHE A C 1
ATOM 1516 O O . PHE A 1 189 ? -4.198 7.939 8.619 1.00 86.00 189 PHE A O 1
ATOM 1523 N N . VAL A 1 190 ? -4.589 9.937 7.689 1.00 85.88 190 VAL A N 1
ATOM 1524 C CA . VAL A 1 190 ? -4.991 10.582 8.948 1.00 85.88 190 VAL A CA 1
ATOM 1525 C C . VAL A 1 190 ? -6.260 9.940 9.514 1.00 85.88 190 VAL A C 1
ATOM 1527 O O . VAL A 1 190 ? -6.290 9.562 10.688 1.00 85.88 190 VAL A O 1
ATOM 1530 N N . VAL A 1 191 ? -7.302 9.771 8.693 1.00 85.62 191 VAL A N 1
ATOM 1531 C CA . VAL A 1 191 ? -8.579 9.182 9.131 1.00 85.62 191 VAL A CA 1
ATOM 1532 C C . VAL A 1 191 ? -8.382 7.752 9.627 1.00 85.62 191 VAL A C 1
ATOM 1534 O O . VAL A 1 191 ? -8.876 7.395 10.698 1.00 85.62 191 VAL A O 1
ATOM 1537 N N . SER A 1 192 ? -7.632 6.941 8.885 1.00 83.38 192 SER A N 1
ATOM 1538 C CA . SER A 1 192 ? -7.371 5.548 9.243 1.00 83.38 192 SER A CA 1
ATOM 1539 C C . SER A 1 192 ? -6.585 5.434 10.554 1.00 83.38 192 SER A C 1
ATOM 1541 O O . SER A 1 192 ? -7.008 4.709 11.457 1.00 83.38 192 SER A O 1
ATOM 1543 N N . ILE A 1 193 ? -5.521 6.218 10.743 1.00 82.56 193 ILE A N 1
ATOM 1544 C CA . ILE A 1 193 ? -4.769 6.228 12.006 1.00 82.56 193 ILE A CA 1
ATOM 1545 C C . ILE A 1 193 ? -5.642 6.670 13.183 1.00 82.56 193 ILE A C 1
ATOM 1547 O O . ILE A 1 193 ? -5.595 6.042 14.244 1.00 82.56 193 ILE A O 1
ATOM 1551 N N . LEU A 1 194 ? -6.464 7.709 13.014 1.00 83.44 194 LEU A N 1
ATOM 1552 C CA . LEU A 1 194 ? -7.361 8.183 14.071 1.00 83.44 194 LEU A CA 1
ATOM 1553 C C . LEU A 1 194 ? -8.382 7.114 14.476 1.00 83.44 194 LEU A C 1
ATOM 1555 O O . LEU A 1 194 ? -8.645 6.930 15.671 1.00 83.44 194 LEU A O 1
ATOM 1559 N N . ILE A 1 195 ? -8.943 6.400 13.499 1.00 80.44 195 ILE A N 1
ATOM 1560 C CA . ILE A 1 195 ? -9.864 5.284 13.735 1.00 80.44 195 ILE A CA 1
ATOM 1561 C C . ILE A 1 195 ? -9.146 4.162 14.495 1.00 80.44 195 ILE A C 1
ATOM 1563 O O . ILE A 1 195 ? -9.642 3.735 15.541 1.00 80.44 195 ILE A O 1
ATOM 1567 N N . SER A 1 196 ? -7.958 3.748 14.045 1.00 79.06 196 SER A N 1
ATOM 1568 C CA . SER A 1 196 ? -7.144 2.727 14.720 1.00 79.06 196 SER A CA 1
ATOM 1569 C C . SER A 1 196 ? -6.808 3.107 16.160 1.00 79.06 196 SER A C 1
ATOM 1571 O O . SER A 1 196 ? -7.002 2.302 17.074 1.00 79.06 196 SER A O 1
ATOM 1573 N N . TYR A 1 197 ? -6.373 4.348 16.390 1.00 77.94 197 TYR A N 1
ATOM 1574 C CA . TYR A 1 197 ? -6.062 4.853 17.726 1.00 77.94 197 TYR A CA 1
ATOM 1575 C C . TYR A 1 197 ? -7.295 4.824 18.641 1.00 77.94 197 TYR A C 1
ATOM 1577 O O . TYR A 1 197 ? -7.227 4.336 19.772 1.00 77.94 197 TYR A O 1
ATOM 1585 N N . ARG A 1 198 ? -8.455 5.282 18.148 1.00 77.56 198 ARG A N 1
ATOM 1586 C CA . ARG A 1 198 ? -9.709 5.258 18.919 1.00 77.56 198 ARG A CA 1
ATOM 1587 C C . ARG A 1 198 ? -10.172 3.835 19.238 1.00 77.56 198 ARG A C 1
ATOM 1589 O O . ARG A 1 198 ? -10.601 3.600 20.368 1.00 77.56 198 ARG A O 1
ATOM 1596 N N . LEU A 1 199 ? -10.096 2.903 18.287 1.00 71.94 199 LEU A N 1
ATOM 1597 C CA . LEU A 1 199 ? -10.531 1.512 18.478 1.00 71.94 199 LEU A CA 1
ATOM 1598 C C . LEU A 1 199 ? -9.684 0.804 19.538 1.00 71.94 199 LEU A C 1
ATOM 1600 O O . LEU A 1 199 ? -10.233 0.238 20.486 1.00 71.94 199 LEU A O 1
ATOM 1604 N N . ILE A 1 200 ? -8.358 0.912 19.426 1.00 69.12 200 ILE A N 1
ATOM 1605 C CA . ILE A 1 200 ? -7.414 0.282 20.357 1.00 69.12 200 ILE A CA 1
ATOM 1606 C C . ILE A 1 200 ? -7.579 0.837 21.777 1.00 69.12 200 ILE A C 1
ATOM 1608 O O . ILE A 1 200 ? -7.534 0.069 22.738 1.00 69.12 200 ILE A O 1
ATOM 1612 N N . ASN A 1 201 ? -7.793 2.149 21.923 1.00 64.94 201 ASN A N 1
ATOM 1613 C CA . ASN A 1 201 ? -7.808 2.787 23.239 1.00 64.94 201 ASN A CA 1
ATOM 1614 C C . ASN A 1 201 ? -9.182 2.756 23.935 1.00 64.94 201 ASN A C 1
ATOM 1616 O O . ASN A 1 201 ? -9.239 2.766 25.160 1.00 64.94 201 ASN A O 1
ATOM 1620 N N . LYS A 1 202 ? -10.298 2.725 23.184 1.00 60.22 202 LYS A N 1
ATOM 1621 C CA . LYS A 1 202 ? -11.658 2.771 23.767 1.00 60.22 202 LYS A CA 1
ATOM 1622 C C . LYS A 1 202 ? -12.429 1.451 23.754 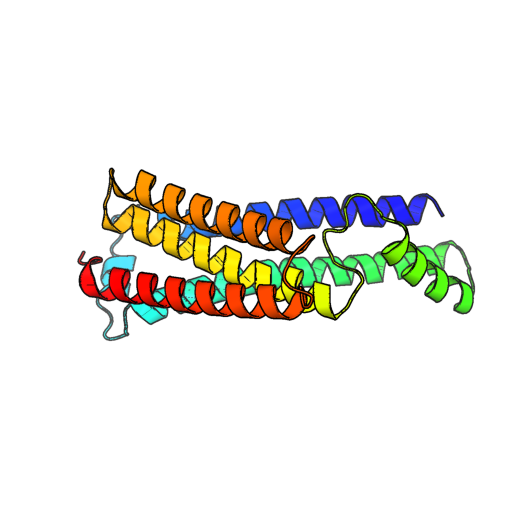1.00 60.22 202 LYS A C 1
ATOM 1624 O O . LYS A 1 202 ? -13.387 1.331 24.512 1.00 60.22 202 LYS A O 1
ATOM 1629 N N . ARG A 1 203 ? -12.117 0.510 22.857 1.00 53.47 203 ARG A N 1
ATOM 1630 C CA . ARG A 1 203 ? -12.983 -0.664 22.602 1.00 53.47 203 ARG A CA 1
ATOM 1631 C C . ARG A 1 203 ? -12.264 -2.003 22.711 1.00 53.47 203 ARG A C 1
ATOM 1633 O O . ARG A 1 203 ? -12.924 -2.989 23.020 1.00 53.47 203 ARG A O 1
ATOM 1640 N N . VAL A 1 204 ? -10.944 -2.049 22.520 1.00 51.47 204 VAL A N 1
ATOM 1641 C CA . VAL A 1 204 ? -10.138 -3.240 22.832 1.00 51.47 204 VAL A CA 1
ATOM 1642 C C . VAL A 1 204 ? -9.868 -3.265 24.342 1.00 51.47 204 VAL A C 1
ATOM 1644 O O . VAL A 1 204 ? -8.752 -3.038 24.809 1.00 51.47 204 VAL A O 1
ATOM 1647 N N . CYS A 1 205 ? -10.926 -3.480 25.121 1.00 39.47 205 CYS A N 1
ATOM 1648 C CA . CYS A 1 205 ? -10.799 -4.046 26.457 1.00 39.47 205 CYS A CA 1
ATOM 1649 C C . CYS A 1 205 ? -10.863 -5.560 26.284 1.00 39.47 205 CYS A C 1
ATOM 1651 O O . CYS A 1 205 ? -11.799 -6.065 25.660 1.00 39.47 205 CYS A O 1
ATOM 1653 N N . VAL A 1 206 ? -9.820 -6.242 26.754 1.00 41.28 206 VAL A N 1
ATOM 1654 C CA . VAL A 1 206 ? -9.864 -7.692 26.953 1.00 41.28 206 VAL A CA 1
ATOM 1655 C C . VAL A 1 206 ? -10.982 -8.016 27.936 1.00 41.28 206 VAL A C 1
ATOM 1657 O O . VAL A 1 206 ? -11.138 -7.223 28.893 1.00 41.28 206 VAL A O 1
#

Secondary structure (DSSP, 8-state):
-HHHHHHHHHHHHHHHHHHHHHHHHHHHHHHHHHH---HHHHHHHHSSS-HHHHHHHHHHHHHHHHHHHHHHHHHHHHHHHHHHHHHHT--THHHHHHHHHHHHS-SS--SS-SSHHHIIIIIIIIHHHHHHHHHHHHHHHHHTHHHHHHHHHHHHHHHHHHHHHHHHHTTTT-S-HHHHHHHHHHHHHHHHHHHHHHHHHHT---

Sequence (206 aa):
MNLQKMIYIYGSMALGVAVLFCLLYATIIWYRDYYSKSKTIYILLSLPQPRFNIYISKLIMVLVMIYGVIACQFLFWYIDLNIIKAIAGIGSPNFVNVYTNMMQSINQINVVSPYLLDFLMIDLFGIIIAVVVIFTGVLIERSFKKVGVLLGVGYILITIIGYVFIIGLDTDVLGNLLLNHIIYYILLFVVSILISYRLINKRVCV

Mean predicted aligned error: 10.5 Å

Radius of gyration: 21.06 Å; Cα contacts (8 Å, |Δi|>4): 119; chains: 1; bounding box: 50×38×59 Å

pLDDT: mean 73.8, std 12.36, range [39.47, 90.62]

Organism: NCBI:txid1629550